Protein AF-A0A3B0UCN6-F1 (afdb_monomer)

Solvent-accessible surface area (backbone atoms only — not comparable to full-atom values): 12156 Å² total; per-residue (Å²): 134,87,82,80,81,77,49,72,68,54,55,54,50,53,50,52,50,52,53,52,50,52,50,51,51,52,51,51,53,53,49,53,48,52,69,54,53,81,68,20,80,46,79,78,54,38,63,55,63,42,51,49,61,68,80,58,25,67,73,40,49,83,57,80,53,51,41,38,74,59,34,89,78,55,23,46,42,70,28,48,86,86,58,45,49,66,71,48,38,66,29,23,46,56,87,83,35,49,78,79,72,85,53,81,74,52,47,38,28,77,56,34,90,65,49,28,22,41,58,66,73,38,53,57,36,18,54,53,41,48,64,54,47,55,76,79,39,77,93,48,94,85,59,74,61,61,64,53,26,41,55,36,34,63,69,72,39,82,84,74,83,84,88,75,55,66,92,74,35,43,72,75,66,72,42,86,87,88,81,68,100,60,59,95,84,55,74,51,79,56,83,53,96,86,45,94,47,80,52,119

Structure (mmCIF, N/CA/C/O backbone):
data_AF-A0A3B0UCN6-F1
#
_entry.id   AF-A0A3B0UCN6-F1
#
loop_
_atom_site.group_PDB
_atom_site.id
_atom_site.type_symbol
_atom_site.label_atom_id
_atom_site.label_alt_id
_atom_site.label_comp_id
_atom_site.label_asym_id
_atom_site.label_entity_id
_atom_site.label_seq_id
_atom_site.pdbx_PDB_ins_code
_atom_site.Cartn_x
_atom_site.Cartn_y
_atom_site.Cartn_z
_atom_site.occupancy
_atom_site.B_iso_or_equiv
_atom_site.auth_seq_id
_atom_site.auth_comp_id
_atom_site.auth_asym_id
_atom_site.auth_atom_id
_atom_site.pdbx_PDB_model_num
ATOM 1 N N . MET A 1 1 ? -37.963 17.314 50.726 1.00 41.34 1 MET A N 1
ATOM 2 C CA . MET A 1 1 ? -37.531 16.208 49.844 1.00 41.34 1 MET A CA 1
ATOM 3 C C . MET A 1 1 ? -37.445 14.951 50.696 1.00 41.34 1 MET A C 1
ATOM 5 O O . MET A 1 1 ? -36.677 14.944 51.648 1.00 41.34 1 MET A O 1
ATOM 9 N N . ALA A 1 2 ? -38.307 13.961 50.459 1.00 44.41 2 ALA A N 1
ATOM 10 C CA . ALA A 1 2 ? -38.370 12.757 51.288 1.00 44.41 2 ALA A CA 1
ATOM 11 C C . ALA A 1 2 ? -37.143 11.867 51.033 1.00 44.41 2 ALA A C 1
ATOM 13 O O . ALA A 1 2 ? -36.880 11.478 49.896 1.00 44.41 2 ALA A O 1
ATOM 14 N N . LYS A 1 3 ? -36.386 11.565 52.092 1.00 55.88 3 LYS A N 1
ATOM 15 C CA . LYS A 1 3 ? -35.238 10.656 52.060 1.00 55.88 3 LYS A CA 1
ATOM 16 C C . LYS A 1 3 ? -35.782 9.224 52.025 1.00 55.88 3 LYS A C 1
ATOM 18 O O . LYS A 1 3 ? -36.319 8.749 53.019 1.00 55.88 3 LYS A O 1
ATOM 23 N N . GLN A 1 4 ? -35.732 8.570 50.865 1.00 64.56 4 GLN A N 1
ATOM 24 C CA . GLN A 1 4 ? -36.106 7.159 50.764 1.00 64.56 4 GLN A CA 1
ATOM 25 C C . GLN A 1 4 ? -34.981 6.296 51.349 1.00 64.56 4 GLN A C 1
ATOM 27 O O . GLN A 1 4 ? -33.900 6.198 50.772 1.00 64.56 4 GLN A O 1
ATOM 32 N N . GLU A 1 5 ? -35.238 5.683 52.503 1.00 61.84 5 GLU A N 1
ATOM 33 C CA . GLU A 1 5 ? -34.380 4.664 53.111 1.00 61.84 5 GLU A CA 1
ATOM 34 C C . GLU A 1 5 ? -34.428 3.400 52.234 1.00 61.84 5 GLU A C 1
ATOM 36 O O . GLU A 1 5 ? -35.395 2.635 52.253 1.00 61.84 5 GLU A O 1
ATOM 41 N N . LEU A 1 6 ? -33.410 3.208 51.393 1.00 67.62 6 LEU A N 1
ATOM 42 C CA . LEU A 1 6 ? -33.307 2.038 50.522 1.00 67.62 6 LEU A CA 1
ATOM 43 C C . LEU A 1 6 ? -33.154 0.776 51.373 1.00 67.62 6 LEU A C 1
ATOM 45 O O . LEU A 1 6 ? -32.156 0.578 52.066 1.00 67.62 6 LEU A O 1
ATOM 49 N N . ASN A 1 7 ? -34.142 -0.113 51.287 1.00 80.69 7 ASN A N 1
ATOM 50 C CA . ASN A 1 7 ? -34.131 -1.371 52.013 1.00 80.69 7 ASN A CA 1
ATOM 51 C C . ASN A 1 7 ? -32.927 -2.215 51.552 1.00 80.69 7 ASN A C 1
ATOM 53 O O . ASN A 1 7 ? -32.671 -2.343 50.352 1.00 80.69 7 ASN A O 1
ATOM 57 N N . ARG A 1 8 ? -32.195 -2.843 52.480 1.00 79.38 8 ARG A N 1
ATOM 58 C CA . ARG A 1 8 ? -30.986 -3.646 52.196 1.00 79.38 8 ARG A CA 1
ATOM 59 C C . ARG A 1 8 ? -31.223 -4.690 51.090 1.00 79.38 8 ARG A C 1
ATOM 61 O O . ARG A 1 8 ? -30.349 -4.964 50.274 1.00 79.38 8 ARG A O 1
ATOM 68 N N . ARG A 1 9 ? -32.450 -5.219 51.010 1.00 81.31 9 ARG A N 1
ATOM 69 C CA . ARG A 1 9 ? -32.910 -6.148 49.962 1.00 81.31 9 ARG A CA 1
ATOM 70 C C . ARG A 1 9 ? -33.061 -5.497 48.582 1.00 81.31 9 ARG A C 1
ATOM 72 O O . ARG A 1 9 ? -32.804 -6.155 47.581 1.00 81.31 9 ARG A O 1
ATOM 79 N N . GLN A 1 10 ? -33.491 -4.238 48.519 1.00 78.81 10 GLN A N 1
ATOM 80 C CA . GLN A 1 10 ? -33.572 -3.472 47.274 1.00 78.81 10 GLN A CA 1
ATOM 81 C C . GLN A 1 10 ? -32.176 -3.126 46.756 1.00 78.81 10 GLN A C 1
ATOM 83 O O . GLN A 1 10 ? -31.952 -3.289 45.564 1.00 78.81 10 GLN A O 1
ATOM 88 N N . PHE A 1 11 ? -31.234 -2.771 47.638 1.00 81.56 11 PHE A N 1
ATOM 89 C CA . PHE A 1 11 ? -29.836 -2.509 47.268 1.00 81.56 11 PHE A CA 1
ATOM 90 C C . PHE A 1 11 ? -29.132 -3.747 46.679 1.00 81.56 11 PHE A C 1
ATOM 92 O O . PHE A 1 11 ? -28.461 -3.662 45.654 1.00 81.56 11 PHE A O 1
ATOM 99 N N . LEU A 1 12 ? -29.338 -4.928 47.276 1.00 87.38 12 LEU A N 1
ATOM 100 C CA . LEU A 1 12 ? -28.788 -6.182 46.741 1.00 87.38 12 LEU A CA 1
ATOM 101 C C . LEU A 1 12 ? -29.417 -6.569 45.391 1.00 87.38 12 LEU A C 1
ATOM 103 O O . LEU A 1 12 ? -28.718 -7.045 44.498 1.00 87.38 12 LEU A O 1
ATOM 107 N N . LYS A 1 13 ? -30.725 -6.339 45.215 1.00 86.44 13 LYS A N 1
ATOM 108 C CA . LYS A 1 13 ? -31.423 -6.609 43.948 1.00 86.44 13 LYS A CA 1
ATOM 109 C C . LYS A 1 13 ? -30.966 -5.677 42.827 1.00 86.44 13 LYS A C 1
ATOM 111 O O . LYS A 1 13 ? -30.705 -6.153 41.727 1.00 86.44 13 LYS A O 1
ATOM 116 N N . SER A 1 14 ? -30.847 -4.377 43.089 1.00 83.38 14 SER A N 1
ATOM 117 C CA . SER A 1 14 ? -30.383 -3.413 42.086 1.00 83.38 14 SER A CA 1
ATOM 118 C C . SER A 1 14 ? -28.921 -3.649 41.700 1.00 83.38 14 SER A C 1
ATOM 120 O O . SER A 1 14 ? -28.598 -3.580 40.516 1.00 83.38 14 SER A O 1
ATOM 122 N N . GLY A 1 15 ? -28.064 -4.032 42.654 1.00 87.56 15 GLY A N 1
ATOM 123 C CA . GLY A 1 15 ? -26.690 -4.456 42.373 1.00 87.56 15 GLY A CA 1
ATOM 124 C C . GLY A 1 15 ? -26.614 -5.689 41.464 1.00 87.56 15 GLY A C 1
ATOM 125 O O . GLY A 1 15 ? -25.903 -5.669 40.462 1.00 87.56 15 GLY A O 1
ATOM 126 N N . ALA A 1 16 ? -27.394 -6.737 41.754 1.00 90.50 16 ALA A N 1
ATOM 127 C CA . ALA A 1 16 ? -27.424 -7.952 40.934 1.00 90.50 16 ALA A CA 1
ATOM 128 C C . ALA A 1 16 ? -27.922 -7.690 39.500 1.00 90.50 16 ALA A C 1
ATOM 130 O O . ALA A 1 16 ? -27.354 -8.217 38.543 1.00 90.50 16 ALA A O 1
ATOM 131 N N . ILE A 1 17 ? -28.942 -6.837 39.339 1.00 90.25 17 ILE A N 1
ATOM 132 C CA . ILE A 1 17 ? -29.458 -6.435 38.021 1.00 90.25 17 ILE A CA 1
ATOM 133 C C . ILE A 1 17 ? -28.403 -5.641 37.243 1.00 90.25 17 ILE A C 1
ATOM 135 O O . ILE A 1 17 ? -28.190 -5.913 36.064 1.00 90.25 17 ILE A O 1
ATOM 139 N N . ALA A 1 18 ? -27.714 -4.696 37.889 1.00 89.69 18 ALA A N 1
ATOM 140 C CA . ALA A 1 18 ? -26.677 -3.897 37.240 1.00 89.69 18 ALA A CA 1
ATOM 141 C C . ALA A 1 18 ? -25.502 -4.762 36.753 1.00 89.69 18 ALA A C 1
ATOM 143 O O . ALA A 1 18 ? -25.067 -4.619 35.611 1.00 89.69 18 ALA A O 1
ATOM 144 N N . VAL A 1 19 ? -25.033 -5.704 37.580 1.00 90.94 19 VAL A N 1
ATOM 145 C CA . VAL A 1 19 ? -23.965 -6.646 37.203 1.00 90.94 19 VAL A CA 1
ATOM 146 C C . VAL A 1 19 ? -24.418 -7.564 36.066 1.00 90.94 19 VAL A C 1
ATOM 148 O O . VAL A 1 19 ? -23.682 -7.738 35.096 1.00 90.94 19 VAL A O 1
ATOM 151 N N . GLY A 1 20 ? -25.640 -8.102 36.137 1.00 91.56 20 GLY A N 1
ATOM 152 C CA . GLY A 1 20 ? -26.208 -8.932 35.072 1.00 91.56 20 GLY A CA 1
ATOM 153 C C . GLY A 1 20 ? -26.338 -8.181 33.743 1.00 91.56 20 GLY A C 1
ATOM 154 O O . GLY A 1 20 ? -25.970 -8.711 32.696 1.00 91.56 20 GLY A O 1
ATOM 155 N N . ALA A 1 21 ? -26.783 -6.922 33.783 1.00 90.81 21 ALA A N 1
ATOM 156 C CA . ALA A 1 21 ? -26.884 -6.069 32.603 1.00 90.81 21 ALA A CA 1
ATOM 157 C C . ALA A 1 21 ? -25.505 -5.774 31.989 1.00 90.81 21 ALA A C 1
ATOM 159 O O . ALA A 1 21 ? -25.331 -5.918 30.780 1.00 90.81 21 ALA A O 1
ATOM 160 N N . MET A 1 22 ? -24.503 -5.428 32.805 1.00 89.19 22 MET A N 1
ATOM 161 C CA . MET A 1 22 ? -23.137 -5.203 32.315 1.00 89.19 22 MET A CA 1
ATOM 162 C C . MET A 1 22 ? -22.516 -6.474 31.726 1.00 89.19 22 MET A C 1
ATOM 164 O O . MET A 1 22 ? -21.868 -6.402 30.683 1.00 89.19 22 MET A O 1
ATOM 168 N N . ALA A 1 23 ? -22.741 -7.637 32.344 1.00 91.88 23 ALA A N 1
ATOM 169 C CA . ALA A 1 23 ? -22.256 -8.915 31.831 1.00 91.88 23 ALA A CA 1
ATOM 170 C C . ALA A 1 23 ? -22.895 -9.268 30.478 1.00 91.88 23 ALA A C 1
ATOM 172 O O . ALA A 1 23 ? -22.190 -9.673 29.554 1.00 91.88 23 ALA A O 1
ATOM 173 N N . ALA A 1 24 ? -24.207 -9.056 30.329 1.00 92.38 24 ALA A N 1
ATOM 174 C CA . ALA A 1 24 ? -24.914 -9.290 29.072 1.00 92.38 24 ALA A CA 1
ATOM 175 C C . ALA A 1 24 ? -24.427 -8.356 27.951 1.00 92.38 24 ALA A C 1
ATOM 177 O O . ALA A 1 24 ? -24.172 -8.811 26.835 1.00 92.38 24 ALA A O 1
ATOM 178 N N . VAL A 1 25 ? -24.232 -7.066 28.249 1.00 92.25 25 VAL A N 1
ATOM 179 C CA . VAL A 1 25 ? -23.679 -6.099 27.287 1.00 92.25 25 VAL A CA 1
ATOM 180 C C . VAL A 1 25 ? -22.239 -6.461 26.920 1.00 92.25 25 VAL A C 1
ATOM 182 O O . VAL A 1 25 ? -21.906 -6.500 25.738 1.00 92.25 25 VAL A O 1
ATOM 185 N N . GLY A 1 26 ? -21.396 -6.786 27.903 1.00 90.06 26 GLY A N 1
ATOM 186 C CA . GLY A 1 26 ? -20.009 -7.196 27.674 1.00 90.06 26 GLY A CA 1
ATOM 187 C C . GLY A 1 26 ? -19.902 -8.450 26.802 1.00 90.06 26 GLY A C 1
ATOM 188 O O . GLY A 1 26 ? -19.136 -8.466 25.839 1.00 90.06 26 GLY A O 1
ATOM 189 N N . ALA A 1 27 ? -20.723 -9.469 27.074 1.00 90.31 27 ALA A N 1
ATOM 190 C CA . ALA A 1 27 ? -20.797 -10.679 26.259 1.00 90.31 27 ALA A CA 1
ATOM 191 C C . ALA A 1 27 ? -21.310 -10.390 24.838 1.00 90.31 27 ALA A C 1
ATOM 193 O O . ALA A 1 27 ? -20.747 -10.901 23.870 1.00 90.31 27 ALA A O 1
ATOM 194 N N . GLY A 1 28 ? -22.326 -9.531 24.693 1.00 88.06 28 GLY A N 1
ATOM 195 C CA . GLY A 1 28 ? -22.852 -9.110 23.392 1.00 88.06 28 GLY A CA 1
ATOM 196 C C . GLY A 1 28 ? -21.816 -8.366 22.544 1.00 88.06 28 GLY A C 1
ATOM 197 O O . GLY A 1 28 ? -21.637 -8.682 21.368 1.00 88.06 28 GLY A O 1
ATOM 198 N N . VAL A 1 29 ? -21.072 -7.431 23.145 1.00 88.56 29 VAL A N 1
ATOM 199 C CA . VAL A 1 29 ? -19.980 -6.706 22.474 1.00 88.56 29 VAL A CA 1
ATOM 200 C C . VAL A 1 29 ? -18.842 -7.656 22.100 1.00 88.56 29 VAL A C 1
ATOM 202 O O . VAL A 1 29 ? -18.384 -7.625 20.958 1.00 88.56 29 VAL A O 1
ATOM 205 N N . GLY A 1 30 ? -18.423 -8.540 23.010 1.00 84.38 30 GLY A N 1
ATOM 206 C CA . GLY A 1 30 ? -17.374 -9.527 22.738 1.00 84.38 30 GLY A CA 1
ATOM 207 C C . GLY A 1 30 ? -17.750 -10.498 21.613 1.00 84.38 30 GLY A C 1
ATOM 208 O O . GLY A 1 30 ? -16.932 -10.787 20.737 1.00 84.38 30 GLY A O 1
ATOM 209 N N . TYR A 1 31 ? -19.008 -10.942 21.572 1.00 85.38 31 TYR A N 1
ATOM 210 C CA . TYR A 1 31 ? -19.531 -11.790 20.501 1.00 85.38 31 TYR A CA 1
ATOM 211 C C . TYR A 1 31 ? -19.551 -11.060 19.150 1.00 85.38 31 TYR A C 1
ATOM 213 O O . TYR A 1 31 ? -19.038 -11.582 18.159 1.00 85.38 31 TYR A O 1
ATOM 221 N N . LEU A 1 32 ? -20.056 -9.822 19.111 1.00 79.38 32 LEU A N 1
ATOM 222 C CA . LEU A 1 32 ? -20.043 -8.990 17.903 1.00 79.38 32 LEU A CA 1
ATOM 223 C C . LEU A 1 32 ? -18.619 -8.725 17.404 1.00 79.38 32 LEU A C 1
ATOM 225 O O . LEU A 1 32 ? -18.363 -8.787 16.200 1.00 79.38 32 LEU A O 1
ATOM 229 N N . GLN A 1 33 ? -17.669 -8.465 18.303 1.00 75.06 33 GLN A N 1
ATOM 230 C CA . GLN A 1 33 ? -16.265 -8.304 17.934 1.00 75.06 33 GLN A CA 1
ATOM 231 C C . GLN A 1 33 ? -15.697 -9.578 17.312 1.00 75.06 33 GLN A C 1
ATOM 233 O O . GLN A 1 33 ? -15.042 -9.480 16.281 1.00 75.06 33 GLN A O 1
ATOM 238 N N . LYS A 1 34 ? -15.990 -10.760 17.866 1.00 73.31 34 LYS A N 1
ATOM 239 C CA . LYS A 1 34 ? -15.510 -12.039 17.324 1.00 73.31 34 LYS A CA 1
ATOM 240 C C . LYS A 1 34 ? -16.057 -12.317 15.919 1.00 73.31 34 LYS A C 1
ATOM 242 O O . LYS A 1 34 ? -15.279 -12.520 14.992 1.00 73.31 34 LYS A O 1
ATOM 247 N N . VAL A 1 35 ? -17.377 -12.231 15.740 1.00 69.25 35 VAL A N 1
ATOM 248 C CA . VAL A 1 35 ? -18.043 -12.501 14.448 1.00 69.25 35 VAL A CA 1
ATOM 249 C C . VAL A 1 35 ? -17.626 -11.491 13.375 1.00 69.25 35 VAL A C 1
ATOM 251 O O . VAL A 1 35 ? -17.470 -11.829 12.200 1.00 69.25 35 VAL A O 1
ATOM 254 N N . THR A 1 36 ? -17.407 -10.233 13.765 1.00 63.09 36 THR A N 1
ATOM 255 C CA . THR A 1 36 ? -16.945 -9.217 12.817 1.00 63.09 36 THR A CA 1
ATOM 256 C C . THR A 1 36 ? -15.446 -9.272 12.562 1.00 63.09 36 THR A C 1
ATOM 258 O O . THR A 1 36 ? -15.063 -8.817 11.494 1.00 63.09 36 THR A O 1
ATOM 261 N N . ALA A 1 37 ? -14.611 -9.776 13.482 1.00 57.94 37 ALA A N 1
ATOM 262 C CA . ALA A 1 37 ? -13.150 -9.847 13.350 1.00 57.94 37 ALA A CA 1
ATOM 263 C C . ALA A 1 37 ? -12.687 -10.923 12.358 1.00 57.94 37 ALA A C 1
ATOM 265 O O . ALA A 1 37 ? -11.778 -10.665 11.570 1.00 57.94 37 ALA A O 1
ATOM 266 N N . GLU A 1 38 ? -13.337 -12.088 12.346 1.00 51.25 38 GLU A N 1
ATOM 267 C CA . GLU A 1 38 ? -12.991 -13.203 11.447 1.00 51.25 38 GLU A CA 1
ATOM 268 C C . GLU A 1 38 ? -13.214 -12.852 9.958 1.00 51.25 38 GLU A C 1
ATOM 270 O O . GLU A 1 38 ? -12.560 -13.407 9.081 1.00 51.25 38 GLU A O 1
ATOM 275 N N . ASN A 1 39 ? -14.039 -11.840 9.668 1.00 50.72 39 ASN A N 1
ATOM 276 C CA . ASN A 1 39 ? -14.319 -11.346 8.314 1.00 50.72 39 ASN A CA 1
ATOM 277 C C . ASN A 1 39 ? -13.438 -10.153 7.864 1.00 50.72 39 ASN A C 1
ATOM 279 O O . ASN A 1 39 ? -13.704 -9.568 6.812 1.00 50.72 39 ASN A O 1
ATOM 283 N N . ARG A 1 40 ? -12.425 -9.724 8.642 1.00 51.53 40 ARG A N 1
ATOM 284 C CA . ARG A 1 40 ? -11.765 -8.410 8.426 1.00 51.53 40 ARG A CA 1
ATOM 285 C C . ARG A 1 40 ? -10.574 -8.381 7.493 1.00 51.53 40 ARG A C 1
ATOM 287 O O . ARG A 1 40 ? -10.245 -7.297 7.020 1.00 51.53 40 ARG A O 1
ATOM 294 N N . ILE A 1 41 ? -9.937 -9.504 7.171 1.00 52.38 41 ILE A N 1
ATOM 295 C CA . ILE A 1 41 ? -8.886 -9.457 6.150 1.00 52.38 41 ILE A CA 1
ATOM 296 C C . ILE A 1 41 ? -9.574 -9.450 4.794 1.00 52.38 41 ILE A C 1
ATOM 298 O O . ILE A 1 41 ? -9.788 -10.480 4.160 1.00 52.38 41 ILE A O 1
ATOM 302 N N . ASN A 1 42 ? -9.966 -8.255 4.362 1.00 61.25 42 ASN A N 1
ATOM 303 C CA . ASN A 1 42 ? -10.474 -8.046 3.026 1.00 61.25 42 ASN A CA 1
ATOM 304 C C . ASN A 1 42 ? -9.307 -8.222 2.052 1.00 61.25 42 ASN A C 1
ATOM 306 O O . ASN A 1 42 ? -8.609 -7.270 1.705 1.00 61.25 42 ASN A O 1
ATOM 310 N N . GLU A 1 43 ? -9.091 -9.466 1.619 1.00 64.00 43 GLU A N 1
ATOM 311 C CA . GLU A 1 43 ? -8.005 -9.860 0.718 1.00 64.00 43 GLU A CA 1
ATOM 312 C C . GLU A 1 43 ? -8.009 -9.115 -0.624 1.00 64.00 43 GLU A C 1
ATOM 314 O O . GLU A 1 43 ? -7.056 -9.220 -1.396 1.00 64.00 43 GLU A O 1
ATOM 319 N N . LYS A 1 44 ? -9.082 -8.370 -0.912 1.00 75.50 44 LYS A N 1
ATOM 320 C CA . LYS A 1 44 ? -9.209 -7.515 -2.092 1.00 75.50 44 LYS A CA 1
ATOM 321 C C . LYS A 1 44 ? -8.269 -6.311 -2.041 1.00 75.50 44 LYS A C 1
ATOM 323 O O . LYS A 1 44 ? -7.911 -5.796 -3.099 1.00 75.50 44 LYS A O 1
ATOM 328 N N . PHE A 1 45 ? -7.885 -5.857 -0.848 1.00 86.25 45 PHE A N 1
ATOM 329 C CA . PHE A 1 45 ? -7.013 -4.701 -0.685 1.00 86.25 45 PHE A CA 1
ATOM 330 C C . PHE A 1 45 ? -5.558 -5.118 -0.513 1.00 86.25 45 PHE A C 1
ATOM 332 O O . PHE A 1 45 ? -5.228 -6.059 0.206 1.00 86.25 45 PHE A O 1
ATOM 339 N N . LEU A 1 46 ? -4.682 -4.386 -1.190 1.00 89.44 46 LEU A N 1
ATOM 340 C CA . LEU A 1 46 ? -3.248 -4.632 -1.196 1.00 89.44 46 LEU A CA 1
ATOM 341 C C . LEU A 1 46 ? -2.549 -3.571 -0.355 1.00 89.44 46 LEU A C 1
ATOM 343 O O . LEU A 1 46 ? -2.974 -2.416 -0.318 1.00 89.44 46 LEU A O 1
ATOM 347 N N . ARG A 1 47 ? -1.453 -3.937 0.307 1.00 91.19 47 ARG A N 1
ATOM 348 C CA . ARG A 1 47 ? -0.563 -2.943 0.912 1.00 91.19 47 ARG A CA 1
ATOM 349 C C . ARG A 1 47 ? 0.295 -2.272 -0.165 1.00 91.19 47 ARG A C 1
ATOM 351 O O . ARG A 1 47 ? 0.502 -2.866 -1.226 1.00 91.19 47 ARG A O 1
ATOM 358 N N . PRO A 1 48 ? 0.783 -1.040 0.076 1.00 92.06 48 PRO A N 1
ATOM 359 C CA . PRO A 1 48 ? 1.730 -0.405 -0.828 1.00 92.06 48 PRO A CA 1
ATOM 360 C C . PRO A 1 48 ? 2.979 -1.267 -1.063 1.00 92.06 48 PRO A C 1
ATOM 362 O O . PRO A 1 48 ? 3.316 -2.106 -0.219 1.00 92.06 48 PRO A O 1
ATOM 365 N N . PRO A 1 49 ? 3.692 -1.048 -2.180 1.00 89.56 49 PRO A N 1
ATOM 366 C CA . PRO A 1 49 ? 4.957 -1.716 -2.447 1.00 89.56 49 PRO A CA 1
ATOM 367 C C . PRO A 1 49 ? 5.920 -1.641 -1.260 1.00 89.56 49 PRO A C 1
ATOM 369 O O . PRO A 1 49 ? 6.034 -0.601 -0.617 1.00 89.56 49 PRO A O 1
ATOM 372 N N . GLY A 1 50 ? 6.612 -2.745 -0.976 1.00 87.00 50 GLY A N 1
ATOM 373 C CA . GLY A 1 50 ? 7.600 -2.809 0.104 1.00 87.00 50 GLY A CA 1
ATOM 374 C C . GLY A 1 50 ? 7.030 -2.989 1.505 1.00 87.00 50 GLY A C 1
ATOM 375 O O . GLY A 1 50 ? 7.806 -3.018 2.455 1.00 87.00 50 GLY A O 1
ATOM 376 N N . ALA A 1 51 ? 5.712 -3.116 1.662 1.00 90.56 51 ALA A N 1
ATOM 377 C CA . ALA A 1 51 ? 5.123 -3.365 2.968 1.00 90.56 51 ALA A CA 1
ATOM 378 C C . ALA A 1 51 ? 5.685 -4.634 3.617 1.00 90.56 51 ALA A C 1
ATOM 380 O O . ALA A 1 51 ? 5.722 -5.710 3.014 1.00 90.56 51 ALA A O 1
ATOM 381 N N . ILE A 1 52 ? 6.101 -4.490 4.874 1.00 89.00 52 ILE A N 1
ATOM 382 C CA . ILE A 1 52 ? 6.453 -5.618 5.735 1.00 89.00 52 ILE A CA 1
ATOM 383 C C . ILE A 1 52 ? 5.207 -6.457 6.061 1.00 89.00 52 ILE A C 1
ATOM 385 O O . ILE A 1 52 ? 4.086 -6.136 5.661 1.00 89.00 52 ILE A O 1
ATOM 389 N N . ARG A 1 53 ? 5.387 -7.559 6.797 1.00 86.38 53 ARG A N 1
ATOM 390 C CA . ARG A 1 53 ? 4.271 -8.439 7.180 1.00 86.38 53 ARG A CA 1
ATOM 391 C C . ARG A 1 53 ? 3.177 -7.646 7.888 1.00 86.38 53 ARG A C 1
ATOM 393 O O . ARG A 1 53 ? 3.480 -6.838 8.757 1.00 86.38 53 ARG A O 1
ATOM 400 N N . GLU A 1 54 ? 1.921 -7.960 7.581 1.00 86.88 54 GLU A N 1
ATOM 401 C CA . GLU A 1 54 ? 0.742 -7.208 8.038 1.00 86.88 54 GLU A CA 1
ATOM 402 C C . GLU A 1 54 ? 0.755 -6.894 9.541 1.00 86.88 54 GLU A C 1
ATOM 404 O O . GLU A 1 54 ? 0.548 -5.750 9.936 1.00 86.88 54 GLU A O 1
ATOM 409 N N . LYS A 1 55 ? 1.072 -7.885 10.385 1.00 87.00 55 LYS A N 1
ATOM 410 C CA . LYS A 1 55 ? 1.161 -7.686 11.837 1.00 87.00 55 LYS A CA 1
ATOM 411 C C . LYS A 1 55 ? 2.166 -6.596 12.220 1.00 87.00 55 LYS A C 1
ATOM 413 O O . LYS A 1 55 ? 1.842 -5.737 13.022 1.00 87.00 55 LYS A O 1
ATOM 418 N N . ASP A 1 56 ? 3.347 -6.607 11.611 1.00 89.12 56 ASP A N 1
ATOM 419 C CA . ASP A 1 56 ? 4.443 -5.689 11.914 1.00 89.12 56 ASP A CA 1
ATOM 420 C C . ASP A 1 56 ? 4.140 -4.314 11.286 1.00 89.12 56 ASP A C 1
ATOM 422 O O . ASP A 1 56 ? 4.406 -3.268 11.873 1.00 89.12 56 ASP A O 1
ATOM 426 N N . PHE A 1 57 ? 3.495 -4.320 10.115 1.00 91.69 57 PHE A N 1
ATOM 427 C CA . PHE A 1 57 ? 3.091 -3.135 9.370 1.00 91.69 57 PHE A CA 1
ATOM 428 C C . PHE A 1 57 ? 2.120 -2.246 10.155 1.00 91.69 57 PHE A C 1
ATOM 430 O O . PHE A 1 57 ? 2.289 -1.027 10.180 1.00 91.69 57 PHE A O 1
ATOM 437 N N . ILE A 1 58 ? 1.120 -2.840 10.817 1.00 91.81 58 ILE A N 1
ATOM 438 C CA . ILE A 1 58 ? 0.119 -2.099 11.602 1.00 91.81 58 ILE A CA 1
ATOM 439 C C . ILE A 1 58 ? 0.775 -1.313 12.749 1.00 91.81 58 ILE A C 1
ATOM 441 O O . ILE A 1 58 ? 0.329 -0.207 13.047 1.00 91.81 58 ILE A O 1
ATOM 445 N N . TYR A 1 59 ? 1.842 -1.850 13.352 1.00 91.50 59 TYR A N 1
ATOM 446 C CA . TYR A 1 59 ? 2.585 -1.178 14.423 1.00 91.50 59 TYR A CA 1
ATOM 447 C C . TYR A 1 59 ? 3.622 -0.180 13.898 1.00 91.50 59 TYR A C 1
ATOM 449 O O . TYR A 1 59 ? 3.803 0.879 14.491 1.00 91.50 59 TYR A O 1
ATOM 457 N N . ALA A 1 60 ? 4.292 -0.489 12.785 1.00 93.38 60 ALA A N 1
ATOM 458 C CA . ALA A 1 60 ? 5.320 0.379 12.211 1.00 93.38 60 ALA A CA 1
ATOM 459 C C . ALA A 1 60 ? 4.740 1.604 11.480 1.00 93.38 60 ALA A C 1
ATOM 461 O O . ALA A 1 60 ? 5.402 2.638 11.346 1.00 93.38 60 ALA A O 1
ATOM 462 N N . CYS A 1 61 ? 3.515 1.507 10.956 1.00 96.12 61 CYS A N 1
ATOM 463 C CA . CYS A 1 61 ? 2.890 2.590 10.209 1.00 96.12 61 CYS A CA 1
ATOM 464 C C . CYS A 1 61 ? 2.390 3.704 11.143 1.00 96.12 61 CYS A C 1
ATOM 466 O O . CYS A 1 61 ? 1.328 3.598 11.753 1.00 96.12 61 CYS A O 1
ATOM 468 N N . ILE A 1 62 ? 3.098 4.836 11.153 1.00 96.75 62 ILE A N 1
ATOM 469 C CA . ILE A 1 62 ? 2.701 6.048 11.897 1.00 96.75 62 ILE A CA 1
ATOM 470 C C . ILE A 1 62 ? 1.633 6.894 11.186 1.00 96.75 62 ILE A C 1
ATOM 472 O O . ILE A 1 62 ? 1.298 7.979 11.648 1.00 96.75 62 ILE A O 1
ATOM 476 N N . LYS A 1 63 ? 1.098 6.418 10.053 1.00 96.25 63 LYS A N 1
ATOM 477 C CA . LYS A 1 63 ? -0.023 7.047 9.325 1.00 96.25 63 LYS A CA 1
ATOM 478 C C . LYS A 1 63 ? 0.262 8.481 8.848 1.00 96.25 63 LYS A C 1
ATOM 480 O O . LYS A 1 63 ? -0.656 9.277 8.693 1.00 96.25 63 LYS A O 1
ATOM 485 N N . CYS A 1 64 ? 1.526 8.796 8.556 1.00 96.88 64 CYS A N 1
ATOM 486 C CA . CYS A 1 64 ? 1.951 10.132 8.122 1.00 96.88 64 CYS A CA 1
ATOM 487 C C . CYS A 1 64 ? 1.428 10.549 6.735 1.00 96.88 64 CYS A C 1
ATOM 489 O O . CYS A 1 64 ? 1.416 11.730 6.418 1.00 96.88 64 CYS A O 1
ATOM 491 N N . GLY A 1 65 ? 1.028 9.598 5.884 1.00 96.38 65 GLY A N 1
ATOM 492 C CA . GLY A 1 65 ? 0.463 9.891 4.563 1.00 96.38 65 GLY A CA 1
ATOM 493 C C . GLY A 1 65 ? 1.465 10.238 3.456 1.00 96.38 65 GLY A C 1
ATOM 494 O O . GLY A 1 65 ? 1.040 10.396 2.315 1.00 96.38 65 GLY A O 1
ATOM 495 N N . LEU A 1 66 ? 2.774 10.270 3.729 1.00 96.88 66 LEU A N 1
ATOM 496 C CA . LEU A 1 66 ? 3.795 10.590 2.717 1.00 96.88 66 LEU A CA 1
ATOM 497 C C . LEU A 1 66 ? 3.725 9.665 1.489 1.00 96.88 66 LEU A C 1
ATOM 499 O O . LEU A 1 66 ? 3.742 10.124 0.350 1.00 96.88 66 LEU A O 1
ATOM 503 N N . CYS A 1 67 ? 3.531 8.361 1.713 1.00 95.62 67 CYS A N 1
ATOM 504 C CA . CYS A 1 67 ? 3.358 7.383 0.635 1.00 95.62 67 CYS A CA 1
ATOM 505 C C . CYS A 1 67 ? 2.140 7.660 -0.270 1.00 95.62 67 CYS A C 1
ATOM 507 O O . CYS A 1 67 ? 2.163 7.295 -1.442 1.00 95.62 67 CYS A O 1
ATOM 509 N N . ILE A 1 68 ? 1.090 8.302 0.253 1.00 95.69 68 ILE A N 1
ATOM 510 C CA . ILE A 1 68 ? -0.108 8.676 -0.512 1.00 95.69 68 ILE A CA 1
ATOM 511 C C . ILE A 1 68 ? 0.179 9.920 -1.349 1.00 95.69 68 ILE A C 1
ATOM 513 O O . ILE A 1 68 ? -0.146 9.943 -2.533 1.00 95.69 68 ILE A O 1
ATOM 517 N N . GLN A 1 69 ? 0.810 10.929 -0.745 1.00 95.44 69 GLN A N 1
ATOM 518 C CA . GLN A 1 69 ? 1.118 12.199 -1.404 1.00 95.44 69 GLN A CA 1
ATOM 519 C C . GLN A 1 69 ? 2.108 12.029 -2.558 1.00 95.44 69 GLN A C 1
ATOM 521 O O . GLN A 1 69 ? 1.931 12.641 -3.605 1.00 95.44 69 GLN A O 1
ATOM 526 N N . ILE A 1 70 ? 3.115 11.169 -2.388 1.00 94.56 70 ILE A N 1
ATOM 527 C CA . ILE A 1 70 ? 4.155 10.966 -3.401 1.00 94.56 70 ILE A CA 1
ATOM 528 C C . ILE A 1 70 ? 3.696 10.081 -4.570 1.00 94.56 70 ILE A C 1
ATOM 530 O O . ILE A 1 70 ? 4.389 9.979 -5.572 1.00 94.56 70 ILE A O 1
ATOM 534 N N . CYS A 1 71 ? 2.554 9.392 -4.467 1.00 93.00 71 CYS A N 1
ATOM 535 C CA . CYS A 1 71 ? 2.124 8.437 -5.487 1.00 93.00 71 CYS A CA 1
ATOM 536 C C . CYS A 1 71 ? 1.562 9.159 -6.732 1.00 93.00 71 CYS A C 1
ATOM 538 O O . CYS A 1 71 ? 0.426 9.640 -6.676 1.00 93.00 71 CYS A O 1
ATOM 540 N N . PRO A 1 72 ? 2.258 9.160 -7.892 1.00 90.62 72 PRO A N 1
ATOM 541 C CA . PRO A 1 72 ? 1.841 9.955 -9.054 1.00 90.62 72 PRO A CA 1
ATOM 542 C C . PRO A 1 72 ? 0.517 9.473 -9.658 1.00 90.62 72 PRO A C 1
ATOM 544 O O . PRO A 1 72 ? -0.306 10.265 -10.108 1.00 90.62 72 PRO A O 1
ATOM 547 N N . VAL A 1 73 ? 0.266 8.162 -9.607 1.00 90.31 73 VAL A N 1
ATOM 548 C CA . VAL A 1 73 ? -0.971 7.548 -10.114 1.00 90.31 73 VAL A CA 1
ATOM 549 C C . VAL A 1 73 ? -2.093 7.502 -9.079 1.00 90.31 73 VAL A C 1
ATOM 551 O O . VAL A 1 73 ? -3.171 6.989 -9.375 1.00 90.31 73 VAL A O 1
ATOM 554 N N . ARG A 1 74 ? -1.868 8.026 -7.864 1.00 91.94 74 ARG A N 1
ATOM 555 C CA . ARG A 1 74 ? -2.852 8.064 -6.766 1.00 91.94 74 ARG A CA 1
ATOM 556 C C . ARG A 1 74 ? -3.487 6.696 -6.469 1.00 91.94 74 ARG A C 1
ATOM 558 O O . ARG A 1 74 ? -4.687 6.586 -6.218 1.00 91.94 74 ARG A O 1
ATOM 565 N N . ALA A 1 75 ? -2.672 5.640 -6.508 1.00 92.19 75 ALA A N 1
ATOM 566 C CA . ALA A 1 75 ? -3.112 4.272 -6.225 1.00 92.19 75 ALA A CA 1
ATOM 567 C C . ALA A 1 75 ? -3.306 4.002 -4.724 1.00 92.19 75 ALA A C 1
ATOM 569 O O . ALA A 1 75 ? -4.098 3.137 -4.353 1.00 92.19 75 ALA A O 1
ATOM 570 N N . ILE A 1 76 ? -2.589 4.729 -3.861 1.00 94.75 76 ILE A N 1
ATOM 571 C CA . ILE A 1 76 ? -2.580 4.505 -2.412 1.00 94.75 76 ILE A CA 1
ATOM 572 C C . ILE A 1 76 ? -3.612 5.419 -1.738 1.00 94.75 76 ILE A C 1
ATOM 574 O O . ILE A 1 76 ? -3.658 6.616 -2.011 1.00 94.75 76 ILE A O 1
ATOM 578 N N . LYS A 1 77 ? -4.431 4.859 -0.843 1.00 94.81 77 LYS A N 1
ATOM 579 C CA . LYS A 1 77 ? -5.493 5.548 -0.091 1.00 94.81 77 LYS A CA 1
ATOM 580 C C . LYS A 1 77 ? -5.402 5.227 1.400 1.00 94.81 77 LYS A C 1
ATOM 582 O O . LYS A 1 77 ? -4.839 4.203 1.780 1.00 94.81 77 LYS A O 1
ATOM 587 N N . PHE A 1 78 ? -5.986 6.075 2.245 1.00 95.56 78 PHE A N 1
ATOM 588 C CA . PHE A 1 78 ? -6.149 5.785 3.672 1.00 95.56 78 PHE A CA 1
ATOM 589 C C . PHE A 1 78 ? -7.320 4.840 3.913 1.00 95.56 78 PHE A C 1
ATOM 591 O O . PHE A 1 78 ? -8.431 5.114 3.463 1.00 95.56 78 PHE A O 1
ATOM 598 N N . ALA A 1 79 ? -7.083 3.763 4.660 1.00 93.25 79 ALA A N 1
ATOM 599 C CA . ALA A 1 79 ? -8.149 2.889 5.126 1.00 93.25 79 ALA A CA 1
ATOM 600 C C . ALA A 1 79 ? -9.034 3.629 6.134 1.00 93.25 79 ALA A C 1
ATOM 602 O O . ALA A 1 79 ? -8.539 4.188 7.115 1.00 93.25 79 ALA A O 1
ATOM 603 N N . GLY A 1 80 ? -10.340 3.617 5.898 1.00 89.19 80 GLY A N 1
ATOM 604 C CA . GLY A 1 80 ? -11.341 4.031 6.863 1.00 89.19 80 GLY A CA 1
ATOM 605 C C . GLY A 1 80 ? -11.829 2.840 7.684 1.00 89.19 80 GLY A C 1
ATOM 606 O O . GLY A 1 80 ? -11.122 1.859 7.908 1.00 89.19 80 GLY A O 1
ATOM 607 N N . ILE A 1 81 ? -13.066 2.942 8.163 1.00 86.56 81 ILE A N 1
ATOM 608 C CA . ILE A 1 81 ? -13.705 1.908 8.990 1.00 86.56 81 ILE A CA 1
ATOM 609 C C . ILE A 1 81 ? -14.273 0.772 8.115 1.00 86.56 81 ILE A C 1
ATOM 611 O O . ILE A 1 81 ? -14.443 -0.352 8.581 1.00 86.56 81 ILE A O 1
ATOM 615 N N . LYS A 1 82 ? -14.567 1.048 6.838 1.00 84.00 82 LYS A N 1
ATOM 616 C CA . LYS A 1 82 ? -15.307 0.140 5.945 1.00 84.00 82 LYS A CA 1
ATOM 617 C C . LYS A 1 82 ? -14.415 -0.907 5.283 1.00 84.00 82 LYS A C 1
ATOM 619 O O . LYS A 1 82 ? -14.902 -1.945 4.849 1.00 84.00 82 LYS A O 1
ATOM 624 N N . GLU A 1 83 ? -13.120 -0.640 5.195 1.00 84.75 83 GLU A N 1
ATOM 625 C CA . GLU A 1 83 ? -12.181 -1.446 4.423 1.00 84.75 83 GLU A CA 1
ATOM 626 C C . GLU A 1 83 ? -11.758 -2.735 5.146 1.00 84.75 83 GLU A C 1
ATOM 628 O O . GLU A 1 83 ? -11.186 -3.623 4.518 1.00 84.75 83 GLU A O 1
ATOM 633 N N . GLY A 1 84 ? -12.035 -2.854 6.451 1.00 82.50 84 GLY A N 1
ATOM 634 C CA . GLY A 1 84 ? -11.605 -3.990 7.278 1.00 82.50 84 GLY A CA 1
ATOM 635 C C . GLY A 1 84 ? -10.114 -3.968 7.642 1.00 82.50 84 GLY A C 1
ATOM 636 O O . GLY A 1 84 ? -9.639 -4.834 8.368 1.00 82.50 84 GLY A O 1
ATOM 637 N N . LEU A 1 85 ? -9.374 -2.957 7.190 1.00 87.75 85 LEU A N 1
ATOM 638 C CA . LEU A 1 85 ? -7.965 -2.752 7.509 1.00 87.75 85 LEU A CA 1
ATOM 639 C C . LEU A 1 85 ? -7.801 -1.889 8.765 1.00 87.75 85 LEU A C 1
ATOM 641 O O . LEU A 1 85 ? -8.727 -1.209 9.207 1.00 87.75 85 LEU A O 1
ATOM 645 N N . ALA A 1 86 ? -6.592 -1.875 9.327 1.00 89.38 86 ALA A N 1
ATOM 646 C CA . ALA A 1 86 ? -6.274 -0.973 10.428 1.00 89.38 86 ALA A CA 1
ATOM 647 C C . ALA A 1 86 ? -6.526 0.494 10.027 1.00 89.38 86 ALA A C 1
ATOM 649 O O . ALA A 1 86 ? -5.996 0.980 9.025 1.00 89.38 86 ALA A O 1
ATOM 650 N N . TYR A 1 87 ? -7.324 1.207 10.821 1.00 91.81 87 TYR A N 1
ATOM 651 C CA . TYR A 1 87 ? -7.759 2.570 10.511 1.00 91.81 87 TYR A CA 1
ATOM 652 C C . TYR A 1 87 ? -6.576 3.513 10.258 1.00 91.81 87 TYR A C 1
ATOM 654 O O . TYR A 1 87 ? -5.625 3.561 11.046 1.00 91.81 87 TYR A O 1
ATOM 662 N N . GLY A 1 88 ? -6.643 4.277 9.169 1.00 93.31 88 GLY A N 1
ATOM 663 C CA . GLY A 1 88 ? -5.626 5.239 8.750 1.00 93.31 88 GLY A CA 1
ATOM 664 C C . GLY A 1 88 ? -4.338 4.608 8.216 1.00 93.31 88 GLY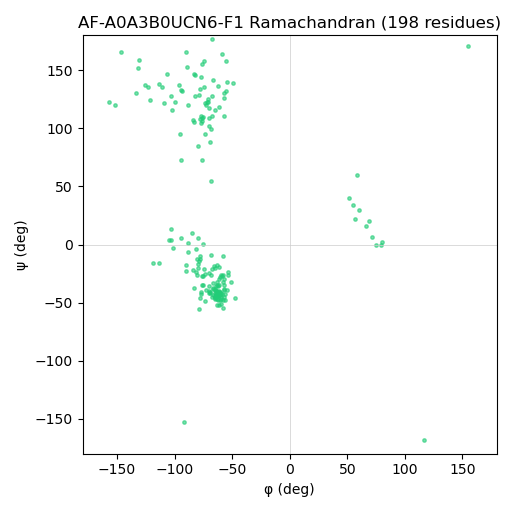 A C 1
ATOM 665 O O . GLY A 1 88 ? -3.376 5.323 7.955 1.00 93.31 88 GLY A O 1
ATOM 666 N N . THR A 1 89 ? -4.284 3.285 8.041 1.00 95.25 89 THR A N 1
ATOM 667 C CA . THR A 1 89 ? -3.156 2.646 7.349 1.00 95.25 89 THR A CA 1
ATOM 668 C C . THR A 1 89 ? -3.351 2.701 5.829 1.00 95.25 89 THR A C 1
ATOM 670 O O . THR A 1 89 ? -4.491 2.657 5.358 1.00 95.25 89 THR A O 1
ATOM 673 N N . PRO A 1 90 ? -2.274 2.818 5.033 1.00 95.56 90 PRO A N 1
ATOM 674 C CA . PRO A 1 90 ? -2.397 2.952 3.589 1.00 95.56 90 PRO A CA 1
ATOM 675 C C . PRO A 1 90 ? -2.718 1.609 2.921 1.00 95.56 90 PRO A C 1
ATOM 677 O O . PRO A 1 90 ? -2.216 0.555 3.327 1.00 95.56 90 PRO A O 1
ATOM 680 N N . TYR A 1 91 ? -3.531 1.653 1.871 1.00 93.81 91 TYR A N 1
ATOM 681 C CA . TYR A 1 91 ? -3.918 0.495 1.069 1.00 93.81 91 TYR A CA 1
ATOM 682 C C . TYR A 1 91 ? -4.110 0.869 -0.403 1.00 93.81 91 TYR A C 1
ATOM 684 O O . TYR A 1 91 ? -4.220 2.043 -0.750 1.00 93.81 91 TYR A O 1
ATOM 692 N N . ILE A 1 92 ? -4.164 -0.142 -1.265 1.00 92.31 92 ILE A N 1
ATOM 693 C CA . ILE A 1 92 ? -4.440 -0.037 -2.694 1.00 92.31 92 ILE A CA 1
ATOM 694 C C . ILE A 1 92 ? -5.672 -0.887 -3.001 1.00 92.31 92 ILE A C 1
ATOM 696 O O . ILE A 1 92 ? -5.697 -2.094 -2.746 1.00 92.31 92 ILE A O 1
ATOM 700 N N . ASP A 1 93 ? -6.680 -0.256 -3.597 1.00 89.31 93 ASP A N 1
ATOM 701 C CA . ASP A 1 93 ? -7.777 -0.950 -4.270 1.00 89.31 93 ASP A CA 1
ATOM 702 C C . ASP A 1 93 ? -7.464 -1.042 -5.761 1.00 89.31 93 ASP A C 1
ATOM 704 O O . ASP A 1 93 ? -7.778 -0.132 -6.537 1.00 89.31 93 ASP A O 1
ATOM 708 N N . SER A 1 94 ? -6.883 -2.179 -6.145 1.00 85.19 94 SER A N 1
ATOM 709 C CA . SER A 1 94 ? -6.464 -2.481 -7.515 1.00 85.19 94 SER A CA 1
ATOM 710 C C . SER A 1 94 ? -7.603 -2.411 -8.537 1.00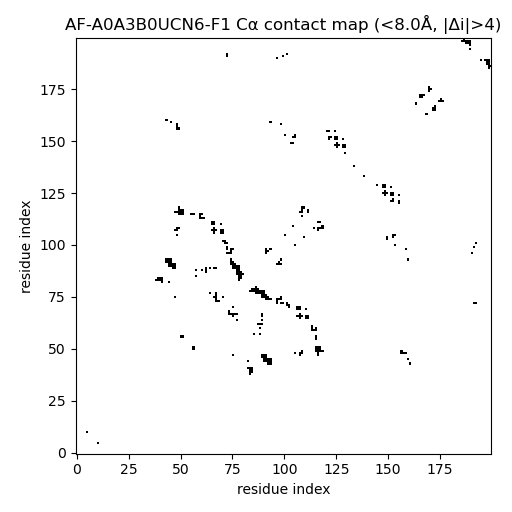 85.19 94 SER A C 1
ATOM 712 O O . SER A 1 94 ? -7.358 -2.121 -9.712 1.00 85.19 94 SER A O 1
ATOM 714 N N . ARG A 1 95 ? -8.863 -2.623 -8.120 1.00 81.25 95 ARG A N 1
ATOM 715 C CA . ARG A 1 95 ? -10.016 -2.525 -9.026 1.00 81.25 95 ARG A CA 1
ATOM 716 C C . ARG A 1 95 ? -10.352 -1.076 -9.338 1.00 81.25 95 ARG A C 1
ATOM 718 O O . ARG A 1 95 ? -10.741 -0.803 -10.474 1.00 81.25 95 ARG A O 1
ATOM 725 N N . SER A 1 96 ? -10.173 -0.166 -8.381 1.00 84.19 96 SER A N 1
ATOM 726 C CA . SER A 1 96 ? -10.366 1.274 -8.593 1.00 84.19 96 SER A CA 1
ATOM 727 C C . SER A 1 96 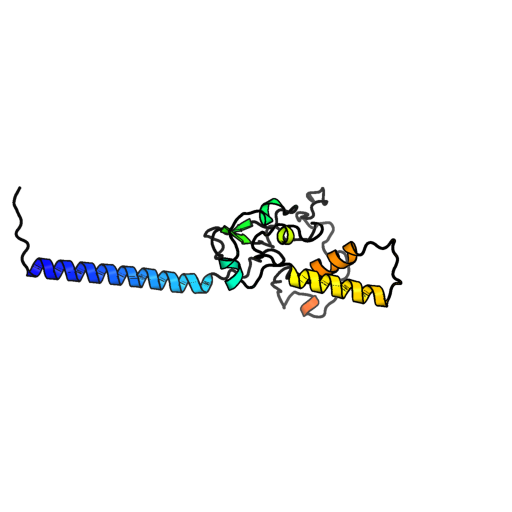? -9.170 1.915 -9.303 1.00 84.19 96 SER A C 1
ATOM 729 O O . SER A 1 96 ? -9.336 2.481 -10.381 1.00 84.19 96 SER A O 1
ATOM 731 N N . GLN A 1 97 ? -7.968 1.764 -8.744 1.00 86.56 97 GLN A N 1
ATOM 732 C CA . GLN A 1 97 ? -6.717 2.262 -9.298 1.00 86.56 97 GLN A CA 1
ATOM 733 C C . GLN A 1 97 ? -5.567 1.369 -8.832 1.00 86.56 97 GLN A C 1
ATOM 735 O O . GLN A 1 97 ? -5.325 1.221 -7.635 1.00 86.56 97 GLN A O 1
ATOM 740 N N . ALA A 1 98 ? -4.862 0.763 -9.783 1.00 87.06 98 ALA A N 1
ATOM 741 C CA . ALA A 1 98 ? -3.750 -0.130 -9.487 1.00 87.06 98 ALA A CA 1
ATOM 742 C C . ALA A 1 98 ? -2.436 0.651 -9.392 1.00 87.06 98 ALA A C 1
ATOM 744 O O . ALA A 1 98 ? -2.266 1.684 -10.037 1.00 87.06 98 ALA A O 1
ATOM 745 N N . CYS A 1 99 ? -1.488 0.131 -8.612 1.00 88.19 99 CYS A N 1
ATOM 746 C CA . CYS A 1 99 ? -0.102 0.560 -8.737 1.00 88.19 99 CYS A CA 1
ATOM 747 C C . CYS A 1 99 ? 0.462 -0.036 -10.030 1.00 88.19 99 CYS A C 1
ATOM 749 O O . CYS A 1 99 ? 0.479 -1.252 -10.197 1.00 88.19 99 CYS A O 1
ATOM 751 N N . ASP A 1 100 ? 0.902 0.820 -10.941 1.00 86.50 100 ASP A N 1
ATOM 752 C CA . ASP A 1 100 ? 1.507 0.454 -12.224 1.00 86.50 100 ASP A CA 1
ATOM 753 C C . ASP A 1 100 ? 3.032 0.654 -12.230 1.00 86.50 100 ASP A C 1
ATOM 755 O O . ASP A 1 100 ? 3.689 0.440 -13.246 1.00 86.50 100 ASP A O 1
ATOM 759 N N . LEU A 1 101 ? 3.600 1.050 -11.084 1.00 84.62 101 LEU A N 1
ATOM 760 C CA . LEU A 1 101 ? 5.010 1.400 -10.922 1.00 84.62 101 LEU A CA 1
ATOM 761 C C . LEU A 1 101 ? 5.463 2.487 -11.913 1.00 84.62 101 LEU A C 1
ATOM 763 O O . LEU A 1 101 ? 6.619 2.479 -12.332 1.00 84.62 101 LEU A O 1
ATOM 767 N N . SER A 1 102 ? 4.583 3.428 -12.268 1.00 83.06 102 SER A N 1
ATOM 768 C CA . SER A 1 102 ? 4.926 4.580 -13.116 1.00 83.06 102 SER A CA 1
ATOM 769 C C . SER A 1 102 ? 5.864 5.588 -12.440 1.00 83.06 102 SER A C 1
ATOM 771 O O . SER A 1 102 ? 6.354 6.491 -13.102 1.00 83.06 102 SER A O 1
ATOM 773 N N . CYS A 1 103 ? 6.142 5.451 -11.139 1.00 82.31 103 CYS A N 1
ATOM 774 C CA . CYS A 1 103 ? 7.163 6.251 -10.463 1.00 82.31 103 CYS A CA 1
ATOM 775 C C . CYS A 1 103 ? 8.572 5.677 -10.666 1.00 82.31 103 CYS A C 1
ATOM 777 O O . CYS A 1 103 ? 8.779 4.456 -10.673 1.00 82.31 103 CYS A O 1
ATOM 779 N N . ASP A 1 104 ? 9.553 6.570 -10.742 1.00 72.38 104 ASP A N 1
ATOM 780 C CA . ASP A 1 104 ? 10.963 6.206 -10.710 1.00 72.38 104 ASP A CA 1
ATOM 781 C C . ASP A 1 104 ? 11.340 5.808 -9.282 1.00 72.38 104 ASP A C 1
ATOM 783 O O . ASP A 1 104 ? 11.148 6.578 -8.344 1.00 72.38 104 ASP A O 1
ATOM 787 N N . SER A 1 105 ? 11.841 4.582 -9.106 1.00 72.25 105 SER A N 1
ATOM 788 C CA . SER A 1 105 ? 12.334 4.007 -7.836 1.00 72.25 105 SER A CA 1
ATOM 789 C C . SER A 1 105 ? 11.326 3.705 -6.711 1.00 72.25 105 SER A C 1
ATOM 791 O O . SER A 1 105 ? 11.738 3.498 -5.580 1.00 72.25 105 SER A O 1
ATOM 793 N N . ILE A 1 106 ? 10.021 3.561 -6.987 1.00 84.88 106 ILE A N 1
ATOM 794 C CA . ILE A 1 106 ? 9.030 3.197 -5.944 1.00 84.88 106 ILE A CA 1
ATOM 795 C C . ILE A 1 106 ? 9.038 4.230 -4.797 1.00 84.88 106 ILE A C 1
ATOM 797 O O . ILE A 1 106 ? 9.258 3.920 -3.627 1.00 84.88 106 ILE A O 1
ATOM 801 N N . GLN A 1 107 ? 8.751 5.483 -5.142 1.00 88.31 107 GLN A N 1
ATOM 802 C CA . GLN A 1 107 ? 8.872 6.646 -4.250 1.00 88.31 107 GLN A CA 1
ATOM 803 C C . GLN A 1 107 ? 8.126 6.508 -2.908 1.00 88.31 107 GLN A C 1
ATOM 805 O O . GLN A 1 107 ? 8.521 7.105 -1.909 1.00 88.31 107 GLN A O 1
ATOM 810 N N . CYS A 1 108 ? 7.059 5.701 -2.849 1.00 92.19 108 CYS A N 1
ATOM 811 C CA . CYS A 1 108 ? 6.349 5.425 -1.601 1.00 92.19 108 CYS A CA 1
ATOM 812 C C . CYS A 1 108 ? 7.209 4.695 -0.556 1.00 92.19 108 CYS A C 1
ATOM 814 O O . CYS A 1 108 ? 7.000 4.913 0.635 1.00 92.19 108 CYS A O 1
ATOM 816 N N . VAL A 1 109 ? 8.147 3.845 -0.987 1.00 90.62 109 VAL A N 1
ATOM 817 C CA . VAL A 1 109 ? 9.100 3.155 -0.105 1.00 90.62 109 VAL A CA 1
ATOM 818 C C . VAL A 1 109 ? 10.156 4.142 0.381 1.00 90.62 109 VAL A C 1
ATOM 820 O O . VAL A 1 109 ? 10.351 4.258 1.586 1.00 90.62 109 VAL A O 1
ATOM 823 N N . GLU A 1 110 ? 10.748 4.911 -0.537 1.00 87.50 110 GLU A N 1
ATOM 824 C CA . GLU A 1 110 ? 11.790 5.907 -0.235 1.00 87.50 110 GLU A CA 1
ATOM 825 C C . GLU A 1 110 ? 11.330 6.959 0.777 1.00 87.50 110 GLU A C 1
ATOM 827 O O . GLU A 1 110 ? 12.078 7.372 1.657 1.00 87.50 110 GLU A O 1
ATOM 832 N N . THR A 1 111 ? 10.070 7.386 0.682 1.00 92.19 111 THR A N 1
ATOM 833 C CA . THR A 1 111 ? 9.526 8.414 1.573 1.00 92.19 111 THR A CA 1
ATOM 834 C C . THR A 1 111 ? 9.072 7.870 2.933 1.00 92.19 111 THR A C 1
ATOM 836 O O . THR A 1 111 ? 8.621 8.642 3.774 1.00 92.19 111 THR A O 1
ATOM 839 N N . CYS A 1 112 ? 9.117 6.552 3.176 1.00 94.00 112 CYS A N 1
ATOM 840 C CA . CYS A 1 112 ? 8.604 5.966 4.414 1.00 94.00 112 CYS A CA 1
ATOM 841 C C . CYS A 1 112 ? 9.587 6.175 5.584 1.00 94.00 112 CYS A C 1
ATOM 843 O O . CYS A 1 112 ? 10.593 5.470 5.664 1.00 94.00 112 CYS A O 1
ATOM 845 N N . PRO A 1 113 ? 9.287 7.055 6.562 1.00 93.88 113 PRO A N 1
ATOM 846 C CA . PRO A 1 113 ? 10.259 7.421 7.595 1.00 93.88 113 PRO A CA 1
ATOM 847 C C . PRO A 1 113 ? 10.463 6.322 8.645 1.00 93.88 113 PRO A C 1
ATOM 849 O O . PRO A 1 113 ? 11.472 6.307 9.339 1.00 93.88 113 PRO A O 1
ATOM 852 N N . THR A 1 114 ? 9.503 5.404 8.785 1.00 93.50 114 THR A N 1
ATOM 853 C CA . THR A 1 114 ? 9.538 4.325 9.785 1.00 93.50 114 THR A CA 1
ATOM 854 C C . THR A 1 114 ? 9.920 2.975 9.207 1.00 93.50 114 THR A C 1
ATOM 856 O O . THR A 1 114 ? 9.874 1.975 9.920 1.00 93.50 114 THR A O 1
ATOM 859 N N . ALA A 1 115 ? 10.253 2.916 7.914 1.00 89.81 115 ALA A N 1
ATOM 860 C CA . ALA A 1 115 ? 10.563 1.662 7.236 1.00 89.81 115 ALA A CA 1
ATOM 861 C C . ALA A 1 115 ? 9.427 0.608 7.311 1.00 89.81 115 ALA A C 1
ATOM 863 O O . ALA A 1 115 ? 9.657 -0.583 7.105 1.00 89.81 115 ALA A O 1
ATOM 864 N N . ALA A 1 116 ? 8.176 1.037 7.548 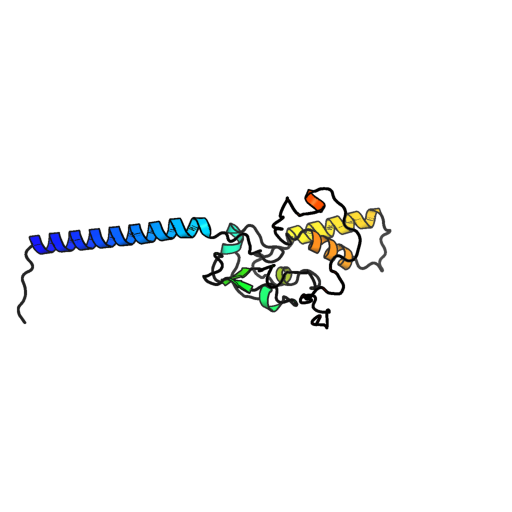1.00 92.75 116 ALA A N 1
ATOM 865 C CA . ALA A 1 116 ? 6.992 0.181 7.397 1.00 92.75 116 ALA A CA 1
ATOM 866 C C . ALA A 1 116 ? 6.843 -0.313 5.946 1.00 92.75 116 ALA A C 1
ATOM 868 O O . ALA A 1 116 ? 6.336 -1.407 5.691 1.00 92.75 116 ALA A O 1
ATOM 869 N N . LEU A 1 117 ? 7.315 0.504 5.003 1.00 91.19 117 LEU A N 1
ATOM 870 C CA . LEU A 1 117 ? 7.655 0.116 3.644 1.00 91.19 117 LEU A CA 1
ATOM 871 C C . LEU A 1 117 ? 9.186 0.006 3.598 1.00 91.19 117 LEU A C 1
ATOM 873 O O . LEU A 1 117 ? 9.868 0.995 3.853 1.00 91.19 117 LEU A O 1
ATOM 877 N N . TYR A 1 118 ? 9.726 -1.192 3.367 1.00 80.38 118 TYR A N 1
ATOM 878 C CA . TYR A 1 118 ? 11.128 -1.500 3.658 1.00 80.38 118 TYR A CA 1
ATOM 879 C C . TYR A 1 118 ? 11.982 -1.783 2.420 1.00 80.38 118 TYR A C 1
ATOM 881 O O . TYR A 1 118 ? 11.579 -2.514 1.516 1.00 80.38 118 TYR A O 1
ATOM 889 N N . PHE A 1 119 ? 13.206 -1.241 2.431 1.00 70.12 119 PHE A N 1
ATOM 890 C CA . PHE A 1 119 ? 14.108 -1.197 1.278 1.00 70.12 119 PHE A CA 1
ATOM 891 C C . PHE A 1 119 ? 15.051 -2.401 1.125 1.00 70.12 119 PHE A C 1
ATOM 893 O O . PHE A 1 119 ? 15.506 -2.675 0.021 1.00 70.12 119 PHE A O 1
ATOM 900 N N . VAL A 1 120 ? 15.367 -3.163 2.180 1.00 65.25 120 VAL A N 1
ATOM 901 C CA . VAL A 1 120 ? 16.424 -4.202 2.090 1.00 65.25 120 VAL A CA 1
ATOM 902 C C . VAL A 1 120 ? 16.160 -5.277 1.028 1.00 65.25 120 VAL A C 1
ATOM 904 O O . VAL A 1 120 ? 17.089 -5.572 0.273 1.00 65.25 120 VAL A O 1
ATOM 907 N N . PRO A 1 121 ? 14.932 -5.814 0.867 1.00 62.75 121 PRO A N 1
ATOM 908 C CA . PRO A 1 121 ? 14.641 -6.717 -0.245 1.00 62.75 121 PRO A CA 1
ATOM 909 C C . PRO A 1 121 ? 14.941 -6.081 -1.611 1.00 62.75 121 PRO A C 1
ATOM 911 O O . PRO A 1 121 ? 15.414 -6.763 -2.518 1.00 62.75 121 PRO A O 1
ATOM 914 N N . PHE A 1 122 ? 14.725 -4.770 -1.746 1.00 64.25 122 PHE A N 1
ATOM 915 C CA . PHE A 1 122 ? 14.956 -4.007 -2.971 1.00 64.25 122 PHE A CA 1
ATOM 916 C C . PHE A 1 122 ? 16.437 -3.713 -3.220 1.00 64.25 122 PHE A C 1
ATOM 918 O O . PHE A 1 122 ? 16.899 -3.924 -4.341 1.00 64.25 122 PHE A O 1
ATOM 925 N N . LYS A 1 123 ? 17.200 -3.336 -2.186 1.00 67.44 123 LYS A N 1
ATOM 926 C CA . LYS A 1 123 ? 18.658 -3.151 -2.269 1.00 67.44 123 LYS A CA 1
ATOM 927 C C . LYS A 1 123 ? 19.348 -4.432 -2.723 1.00 67.44 123 LYS A C 1
ATOM 929 O O . LYS A 1 123 ? 20.039 -4.443 -3.738 1.00 67.44 123 LYS A O 1
ATOM 934 N N . THR A 1 124 ? 19.090 -5.534 -2.019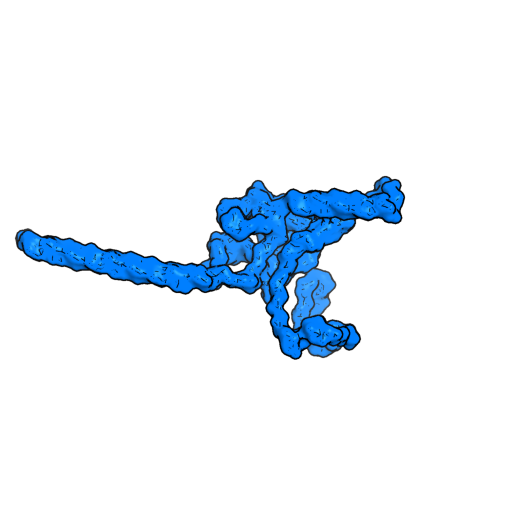 1.00 73.00 124 THR A N 1
ATOM 935 C CA . THR A 1 124 ? 19.697 -6.831 -2.332 1.00 73.00 124 THR A CA 1
ATOM 936 C C . THR A 1 124 ? 19.270 -7.337 -3.711 1.00 73.00 124 THR A C 1
ATOM 938 O O . THR A 1 124 ? 20.061 -7.969 -4.410 1.00 73.00 124 THR A O 1
ATOM 941 N N . ALA A 1 125 ? 18.033 -7.068 -4.139 1.00 69.06 125 ALA A N 1
ATOM 942 C CA . ALA A 1 125 ? 17.583 -7.417 -5.484 1.00 69.06 125 ALA A CA 1
ATOM 943 C C . ALA A 1 125 ? 18.266 -6.583 -6.575 1.00 69.06 125 ALA A C 1
ATOM 945 O O . ALA A 1 125 ? 18.651 -7.147 -7.598 1.00 69.06 125 ALA A O 1
ATOM 946 N N . GLY A 1 126 ? 18.448 -5.278 -6.356 1.00 69.50 126 GLY A N 1
ATOM 947 C CA . GLY A 1 126 ? 19.181 -4.395 -7.262 1.00 69.50 126 GLY A CA 1
ATOM 948 C C . GLY A 1 126 ? 20.647 -4.803 -7.405 1.00 69.50 126 GLY A C 1
ATOM 949 O O . GLY A 1 126 ? 21.126 -4.975 -8.523 1.00 69.50 126 GLY A O 1
ATOM 950 N N . GLU A 1 127 ? 21.330 -5.058 -6.286 1.00 75.75 127 GLU A N 1
ATOM 951 C CA . GLU A 1 127 ? 22.717 -5.550 -6.261 1.00 75.75 127 GLU A CA 1
ATOM 952 C C . GLU A 1 127 ? 22.860 -6.882 -7.013 1.00 75.75 127 GLU A C 1
ATOM 954 O O . GLU A 1 127 ? 23.713 -7.022 -7.888 1.00 75.75 127 GLU A O 1
ATOM 959 N N . LYS A 1 128 ? 21.974 -7.853 -6.744 1.00 79.25 128 LYS A N 1
ATOM 960 C CA . LYS A 1 128 ? 21.960 -9.142 -7.459 1.00 79.25 128 LYS A CA 1
ATOM 961 C C . LYS A 1 128 ? 21.683 -8.982 -8.954 1.00 79.25 128 LYS A C 1
ATOM 963 O O . LYS A 1 128 ? 22.213 -9.753 -9.753 1.00 79.25 128 LYS A O 1
ATOM 968 N N . ALA A 1 129 ? 20.834 -8.031 -9.338 1.00 75.19 129 ALA A N 1
ATOM 969 C CA . ALA A 1 129 ? 20.506 -7.780 -10.735 1.00 75.19 129 ALA A CA 1
ATOM 970 C C . ALA A 1 129 ? 21.685 -7.170 -11.499 1.00 75.19 129 ALA A C 1
ATOM 972 O O . ALA A 1 129 ? 21.971 -7.637 -12.601 1.00 75.19 129 ALA A O 1
ATOM 973 N N . ILE A 1 130 ? 22.404 -6.218 -10.896 1.00 76.75 130 ILE A N 1
ATOM 974 C CA . ILE A 1 130 ? 23.648 -5.667 -11.454 1.00 76.75 130 ILE A CA 1
ATOM 975 C C . ILE A 1 130 ? 24.693 -6.772 -11.597 1.00 76.75 130 ILE A C 1
ATOM 977 O O . ILE A 1 130 ? 25.157 -7.035 -12.700 1.00 76.75 130 ILE A O 1
ATOM 981 N N . ALA A 1 131 ? 24.950 -7.533 -10.529 1.00 82.44 131 ALA A N 1
ATOM 982 C CA . ALA A 1 131 ? 25.914 -8.632 -10.565 1.00 82.44 131 ALA A CA 1
ATOM 983 C C . ALA A 1 131 ? 25.567 -9.712 -11.609 1.00 82.44 131 ALA A C 1
ATOM 985 O O . ALA A 1 131 ? 26.444 -10.428 -12.089 1.00 82.44 131 ALA A O 1
ATOM 986 N N . LYS A 1 132 ? 24.284 -9.880 -11.958 1.00 82.12 132 LYS A N 1
ATOM 987 C CA . LYS A 1 132 ? 23.854 -10.757 -13.056 1.00 82.12 132 LYS A CA 1
ATOM 988 C C . LYS A 1 132 ? 24.087 -10.113 -14.425 1.00 82.12 132 LYS A C 1
ATOM 990 O O . LYS A 1 132 ? 24.489 -10.818 -15.346 1.00 82.12 132 LYS A O 1
ATOM 995 N N . TYR A 1 133 ? 23.811 -8.820 -14.561 1.00 77.00 133 TYR A N 1
ATOM 996 C CA . TYR A 1 133 ? 24.001 -8.069 -15.799 1.00 77.00 133 TYR A CA 1
ATOM 997 C C . TYR A 1 133 ? 25.481 -8.026 -16.206 1.00 77.00 133 TYR A C 1
ATOM 999 O O . TYR A 1 133 ? 25.805 -8.415 -17.331 1.00 77.00 133 TYR A O 1
ATOM 1007 N N . ASP A 1 134 ? 26.366 -7.715 -15.257 1.00 81.56 134 ASP A N 1
ATOM 1008 C CA . ASP A 1 134 ? 27.822 -7.602 -15.445 1.00 81.56 134 ASP A CA 1
ATOM 1009 C C . ASP A 1 134 ? 28.489 -8.913 -15.896 1.00 81.56 134 ASP A C 1
ATOM 1011 O O . ASP A 1 134 ? 29.573 -8.911 -16.468 1.00 81.56 134 ASP A O 1
ATOM 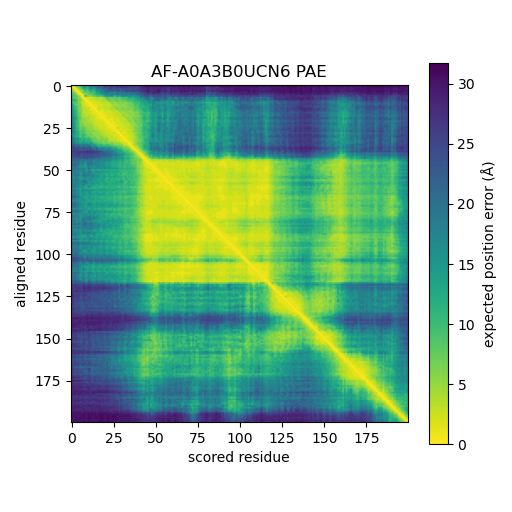1015 N N . LYS A 1 135 ? 27.841 -10.070 -15.694 1.00 84.38 135 LYS A N 1
ATOM 1016 C CA . LYS A 1 135 ? 28.330 -11.356 -16.234 1.00 84.38 135 LYS A CA 1
ATOM 1017 C C . LYS A 1 135 ? 28.207 -11.457 -17.752 1.00 84.38 135 LYS A C 1
ATOM 1019 O O . LYS A 1 135 ? 28.890 -12.266 -18.367 1.00 84.38 135 LYS A O 1
ATOM 1024 N N . THR A 1 136 ? 27.280 -10.704 -18.337 1.00 83.00 136 THR A N 1
ATOM 1025 C CA . THR A 1 136 ? 26.924 -10.771 -19.767 1.00 83.00 136 THR A CA 1
ATOM 1026 C C . THR A 1 136 ? 27.288 -9.500 -20.527 1.00 83.00 136 THR A C 1
ATOM 1028 O O . THR A 1 136 ? 27.360 -9.526 -21.751 1.00 83.00 136 THR A O 1
ATOM 1031 N N . HIS A 1 137 ? 27.559 -8.411 -19.809 1.00 79.75 137 HIS A N 1
ATOM 1032 C CA . HIS A 1 137 ? 27.911 -7.109 -20.359 1.00 79.75 137 HIS A CA 1
ATOM 1033 C C . HIS A 1 137 ? 29.232 -6.663 -19.738 1.00 79.75 137 HIS A C 1
ATOM 1035 O O . HIS A 1 137 ? 29.442 -6.834 -18.541 1.00 79.75 137 HIS A O 1
ATOM 1041 N N . LYS A 1 138 ? 30.140 -6.104 -20.544 1.00 78.00 138 LYS A N 1
ATOM 1042 C CA . LYS A 1 138 ? 31.379 -5.535 -20.003 1.00 78.00 138 LYS A CA 1
ATOM 1043 C C . LYS A 1 138 ? 31.030 -4.313 -19.142 1.00 78.00 138 LYS A C 1
ATOM 1045 O O . LYS A 1 138 ? 30.144 -3.562 -19.551 1.00 78.00 138 LYS A O 1
ATOM 1050 N N . PRO A 1 139 ? 31.714 -4.094 -18.004 1.00 65.69 139 PRO A N 1
ATOM 1051 C CA . PRO A 1 139 ? 31.545 -2.880 -17.218 1.00 65.69 139 PRO A CA 1
ATOM 1052 C C . PRO A 1 139 ? 31.844 -1.669 -18.104 1.00 65.69 139 PRO A C 1
ATOM 1054 O O . PRO A 1 139 ? 32.978 -1.472 -18.538 1.00 65.69 139 PRO A O 1
ATOM 1057 N N . ASP A 1 140 ? 30.810 -0.902 -18.418 1.00 68.00 140 ASP A N 1
ATOM 1058 C CA . ASP A 1 140 ? 30.894 0.332 -19.187 1.00 68.00 140 ASP A CA 1
ATOM 1059 C C . ASP A 1 140 ? 30.618 1.488 -18.224 1.00 68.00 140 ASP A C 1
ATOM 1061 O O . ASP A 1 140 ? 29.568 1.533 -17.588 1.00 68.00 140 ASP A O 1
ATOM 1065 N N . ALA A 1 141 ? 31.562 2.419 -18.093 1.00 67.38 141 ALA A N 1
ATOM 1066 C CA . ALA A 1 141 ? 31.407 3.589 -17.228 1.00 67.38 141 ALA A CA 1
ATOM 1067 C C . ALA A 1 141 ? 30.298 4.546 -17.713 1.00 67.38 141 ALA A C 1
ATOM 1069 O O . ALA A 1 141 ? 29.804 5.356 -16.933 1.00 67.38 141 ALA A O 1
ATOM 1070 N N . SER A 1 142 ? 29.891 4.437 -18.983 1.00 68.12 142 SER A N 1
ATOM 1071 C CA . SER A 1 142 ? 28.738 5.135 -19.563 1.00 68.12 142 SER A CA 1
ATOM 1072 C C . SER A 1 142 ? 27.403 4.463 -19.207 1.00 68.12 142 SER A C 1
ATOM 1074 O O . SER A 1 142 ? 26.332 5.065 -19.325 1.00 68.12 142 SER A O 1
ATOM 1076 N N . TYR A 1 143 ? 27.436 3.206 -18.750 1.00 67.56 143 TYR A N 1
ATOM 1077 C CA . TYR A 1 143 ? 26.235 2.462 -18.414 1.00 67.56 143 TYR A CA 1
ATOM 1078 C C . TYR A 1 143 ? 25.679 2.913 -17.069 1.00 67.56 143 TYR A C 1
ATOM 1080 O O . TYR A 1 143 ? 26.233 2.638 -16.007 1.00 67.56 143 TYR A O 1
ATOM 1088 N N . ASN A 1 144 ? 24.526 3.573 -17.117 1.00 67.81 144 ASN A N 1
ATOM 1089 C CA . ASN A 1 144 ? 23.749 3.856 -15.928 1.00 67.81 144 ASN A CA 1
ATOM 1090 C C . ASN A 1 144 ? 23.150 2.534 -15.391 1.00 67.81 144 ASN A C 1
ATOM 1092 O O . ASN A 1 144 ? 22.337 1.933 -16.094 1.00 67.81 144 ASN A O 1
ATOM 1096 N N . PRO A 1 145 ? 23.487 2.076 -14.169 1.00 67.06 145 PRO A N 1
ATOM 1097 C CA . PRO A 1 145 ? 22.937 0.849 -13.591 1.00 67.06 145 PRO A CA 1
ATOM 1098 C C . PRO A 1 145 ? 21.535 1.037 -12.983 1.00 67.06 145 PRO A C 1
ATOM 1100 O O . PRO A 1 145 ? 20.843 0.051 -12.701 1.00 67.06 145 PRO A O 1
ATOM 1103 N N . PHE A 1 146 ? 21.079 2.284 -12.805 1.00 69.75 146 PHE A N 1
ATOM 1104 C CA . PHE A 1 146 ? 19.775 2.604 -12.222 1.00 69.75 146 PHE A CA 1
ATOM 1105 C C . PHE A 1 146 ? 18.588 1.962 -12.969 1.00 69.75 146 PHE A C 1
ATOM 1107 O O . PHE A 1 146 ? 17.696 1.460 -12.290 1.00 69.75 146 PHE A O 1
ATOM 1114 N N . PRO A 1 147 ? 18.540 1.857 -14.314 1.00 72.94 147 PRO A N 1
ATOM 1115 C CA . PRO A 1 147 ? 17.464 1.165 -15.024 1.00 72.94 147 PRO A CA 1
ATOM 1116 C C . PRO A 1 147 ? 17.337 -0.319 -14.649 1.00 72.94 147 PRO A C 1
ATOM 1118 O O . PRO A 1 147 ? 16.222 -0.801 -14.443 1.00 72.94 147 PRO A O 1
ATOM 1121 N N . VAL A 1 148 ? 18.456 -1.046 -14.510 1.00 69.88 148 VAL A N 1
ATOM 1122 C CA . VAL A 1 148 ? 18.452 -2.463 -14.093 1.00 69.88 148 VAL A CA 1
ATOM 1123 C C . VAL A 1 148 ? 18.025 -2.603 -12.641 1.00 69.88 148 VAL A C 1
ATOM 1125 O O . VAL A 1 148 ? 17.216 -3.482 -12.332 1.00 69.88 148 VAL A O 1
ATOM 1128 N N . GLN A 1 149 ? 18.501 -1.716 -11.766 1.00 70.12 149 GLN A N 1
ATOM 1129 C CA . GLN A 1 149 ? 18.055 -1.669 -10.375 1.00 70.12 149 GLN A CA 1
ATOM 1130 C C . GLN A 1 149 ? 16.549 -1.404 -10.289 1.00 70.12 149 GLN A C 1
ATOM 1132 O O . GLN A 1 149 ? 15.833 -2.196 -9.682 1.00 70.12 149 GLN A O 1
ATOM 1137 N N . ILE A 1 150 ? 16.040 -0.373 -10.968 1.00 70.69 150 ILE A N 1
ATOM 1138 C CA . ILE A 1 150 ? 14.614 -0.023 -11.002 1.00 70.69 150 ILE A CA 1
ATOM 1139 C C . ILE A 1 150 ? 13.780 -1.219 -11.481 1.00 70.69 150 ILE A C 1
ATOM 1141 O O . ILE A 1 150 ? 12.803 -1.587 -10.830 1.00 70.69 150 ILE A O 1
ATOM 1145 N N . LEU A 1 151 ? 14.168 -1.879 -12.577 1.00 68.94 151 LEU A N 1
ATOM 1146 C CA . LEU A 1 151 ? 13.469 -3.067 -13.084 1.00 68.94 151 LEU A CA 1
ATOM 1147 C C . LEU A 1 151 ? 13.477 -4.232 -12.086 1.00 68.94 151 LEU A C 1
ATOM 1149 O O . LEU A 1 151 ? 12.464 -4.918 -11.934 1.00 68.94 151 LEU A O 1
ATOM 1153 N N . ALA A 1 152 ? 14.598 -4.466 -11.405 1.00 68.00 152 ALA A N 1
ATOM 1154 C CA . ALA A 1 152 ? 14.712 -5.513 -10.397 1.00 68.00 152 ALA A CA 1
ATOM 1155 C C . ALA A 1 152 ? 13.838 -5.225 -9.171 1.00 68.00 152 ALA A C 1
ATOM 1157 O O . ALA A 1 152 ? 13.120 -6.114 -8.710 1.00 68.00 152 ALA A O 1
ATOM 1158 N N . MET A 1 153 ? 13.835 -3.976 -8.698 1.00 70.12 153 MET A N 1
ATOM 1159 C CA . MET A 1 153 ? 12.986 -3.521 -7.598 1.00 70.12 153 MET A CA 1
ATOM 1160 C C . MET A 1 153 ? 11.508 -3.714 -7.942 1.00 70.12 153 MET A C 1
ATOM 1162 O O . MET A 1 153 ? 10.774 -4.319 -7.163 1.00 70.12 153 MET A O 1
ATOM 1166 N N . LYS A 1 154 ? 11.091 -3.309 -9.151 1.00 70.00 154 LYS A N 1
ATOM 1167 C CA . LYS A 1 154 ? 9.718 -3.479 -9.655 1.00 70.00 154 LYS A CA 1
ATOM 1168 C C . LYS A 1 154 ? 9.257 -4.948 -9.673 1.00 70.00 154 LYS A C 1
ATOM 1170 O O . LYS A 1 154 ? 8.082 -5.214 -9.440 1.00 70.00 154 LYS A O 1
ATOM 1175 N N . ARG A 1 155 ? 10.159 -5.914 -9.899 1.00 67.25 155 ARG A N 1
ATOM 1176 C CA . ARG A 1 155 ? 9.839 -7.360 -9.943 1.00 67.25 155 ARG A CA 1
ATOM 1177 C C . ARG A 1 155 ? 9.693 -8.033 -8.574 1.00 67.25 155 ARG A C 1
ATOM 1179 O O . ARG A 1 155 ? 9.108 -9.108 -8.513 1.00 67.25 155 ARG A O 1
ATOM 1186 N N . GLN A 1 156 ? 10.229 -7.451 -7.502 1.00 71.38 156 GLN A N 1
ATOM 1187 C CA . GLN A 1 156 ? 10.141 -8.015 -6.143 1.00 71.38 156 GLN A CA 1
ATOM 1188 C C . GLN A 1 156 ? 8.879 -7.575 -5.390 1.00 71.38 156 GLN A C 1
ATOM 1190 O O . GLN A 1 156 ? 8.607 -8.047 -4.288 1.00 71.38 156 GLN A O 1
ATOM 1195 N N . VAL A 1 157 ? 8.104 -6.658 -5.968 1.00 68.12 157 VAL A N 1
ATOM 1196 C CA . VAL A 1 157 ? 6.864 -6.179 -5.366 1.00 68.12 157 VAL A CA 1
ATOM 1197 C C . VAL A 1 157 ? 5.761 -7.210 -5.577 1.00 68.12 157 VAL A C 1
ATOM 1199 O O . VAL A 1 157 ? 5.545 -7.689 -6.690 1.00 68.12 157 VAL A O 1
ATOM 1202 N N . ASN A 1 158 ? 5.004 -7.510 -4.522 1.00 65.56 158 ASN A N 1
ATOM 1203 C CA . ASN A 1 158 ? 3.748 -8.228 -4.681 1.00 65.56 158 ASN A CA 1
ATOM 1204 C C . ASN A 1 158 ? 2.699 -7.279 -5.287 1.00 65.56 158 ASN A C 1
ATOM 1206 O O . ASN A 1 158 ? 2.084 -6.478 -4.587 1.00 65.56 158 ASN A O 1
ATOM 1210 N N . MET A 1 159 ? 2.566 -7.332 -6.614 1.00 64.06 159 MET A N 1
ATOM 1211 C CA . MET A 1 159 ? 1.778 -6.387 -7.418 1.00 64.06 159 MET A CA 1
ATOM 1212 C C . MET A 1 159 ? 0.267 -6.638 -7.386 1.00 64.06 159 MET A C 1
ATOM 1214 O O . MET A 1 159 ? -0.508 -5.803 -7.851 1.00 64.06 159 MET A O 1
ATOM 1218 N N . GLY A 1 160 ? -0.166 -7.767 -6.824 1.00 68.19 160 GLY A N 1
ATOM 1219 C CA . GLY A 1 160 ? -1.571 -8.025 -6.553 1.00 68.19 160 GLY A CA 1
ATOM 1220 C C . GLY A 1 160 ? -1.947 -9.494 -6.490 1.00 68.19 160 GLY A C 1
ATOM 1221 O O . GLY A 1 160 ? -1.171 -10.380 -6.833 1.00 68.19 160 GLY A O 1
ATOM 1222 N N . LYS A 1 161 ? -3.183 -9.738 -6.052 1.00 69.19 161 LYS A N 1
ATOM 1223 C CA . LYS A 1 161 ? -3.827 -11.052 -6.090 1.00 69.19 161 LYS A CA 1
ATOM 1224 C C . LYS A 1 161 ? -4.758 -11.097 -7.300 1.00 69.19 161 LYS A C 1
ATOM 1226 O O . LYS A 1 161 ? -5.648 -10.255 -7.427 1.00 69.19 161 LYS A O 1
ATOM 1231 N N . ALA A 1 162 ? -4.555 -12.061 -8.193 1.00 68.69 162 ALA A N 1
ATOM 1232 C CA . ALA A 1 162 ? -5.472 -12.303 -9.298 1.00 68.69 162 ALA A CA 1
ATOM 1233 C C . ALA A 1 162 ? -6.569 -13.273 -8.844 1.00 68.69 162 ALA A C 1
ATOM 1235 O O . ALA A 1 162 ? -6.278 -14.404 -8.465 1.00 68.69 162 ALA A O 1
ATOM 1236 N N . LEU A 1 163 ? -7.831 -12.840 -8.902 1.00 71.56 163 LEU A N 1
ATOM 1237 C CA . LEU A 1 163 ? -8.971 -13.750 -8.811 1.00 71.56 163 LEU A CA 1
ATOM 1238 C C . LEU A 1 163 ? -9.220 -14.316 -10.205 1.00 71.56 163 LEU A C 1
ATOM 1240 O O . LEU A 1 163 ? -9.666 -13.602 -11.105 1.00 71.56 163 LEU A O 1
ATOM 1244 N N . VAL A 1 164 ? -8.881 -15.586 -10.386 1.00 77.62 164 VAL A N 1
ATOM 1245 C CA . VAL A 1 164 ? -8.962 -16.260 -11.678 1.00 77.62 164 VAL A CA 1
ATOM 1246 C C . VAL A 1 164 ? -10.195 -17.152 -11.698 1.00 77.62 164 VAL A C 1
ATOM 1248 O O . VAL A 1 164 ? -10.386 -17.977 -10.812 1.00 77.62 164 VAL A O 1
ATOM 1251 N N . ASN A 1 165 ? -11.036 -17.001 -12.722 1.00 83.50 165 ASN A N 1
ATOM 1252 C CA . ASN A 1 165 ? -12.058 -17.998 -13.013 1.00 83.50 165 ASN A CA 1
ATOM 1253 C C . ASN A 1 165 ? -11.413 -19.116 -13.835 1.00 83.50 165 ASN A C 1
ATOM 1255 O O . ASN A 1 165 ? -11.143 -18.943 -15.025 1.00 83.50 165 ASN A O 1
ATOM 1259 N N . GLU A 1 166 ? -11.166 -20.252 -13.195 1.00 87.62 166 GLU A N 1
ATOM 1260 C CA . GLU A 1 166 ? -10.497 -21.404 -13.805 1.00 87.62 166 GLU A CA 1
ATOM 1261 C C . GLU A 1 166 ? -11.240 -21.949 -15.034 1.00 87.62 166 GLU A C 1
ATOM 1263 O O . GLU A 1 166 ? -10.609 -22.463 -15.952 1.00 87.62 166 GLU A O 1
ATOM 1268 N N . LYS A 1 167 ? -12.566 -21.757 -15.118 1.00 89.81 167 LYS A N 1
ATOM 1269 C CA . LYS A 1 167 ? -13.376 -22.216 -16.259 1.00 89.81 167 LYS A CA 1
ATOM 1270 C C . LYS A 1 167 ? -13.181 -21.375 -17.518 1.00 89.81 167 LYS A C 1
ATOM 1272 O O . LYS A 1 167 ? -13.438 -21.862 -18.612 1.00 89.81 167 LYS A O 1
ATOM 1277 N N . THR A 1 168 ? -12.783 -20.109 -17.380 1.00 85.81 168 THR A N 1
ATOM 1278 C CA . THR A 1 168 ? -12.683 -19.164 -18.509 1.00 85.81 168 THR A CA 1
ATOM 1279 C C . THR A 1 168 ? -11.271 -18.640 -18.738 1.00 85.81 168 THR A C 1
ATOM 1281 O O . THR A 1 168 ? 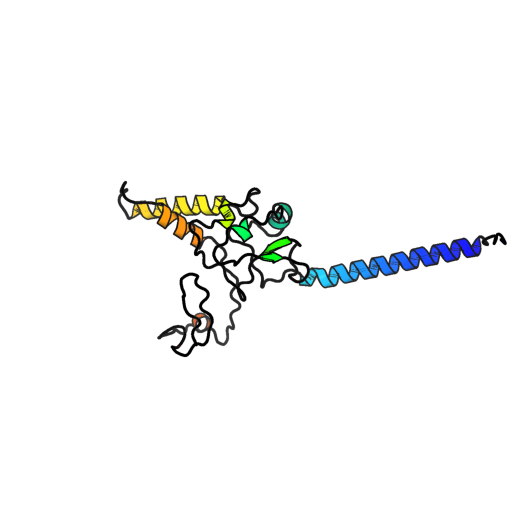-10.998 -18.051 -19.781 1.00 85.81 168 THR A O 1
ATOM 1284 N N . CYS A 1 169 ? -10.365 -18.798 -17.773 1.00 82.88 169 CYS A N 1
ATOM 1285 C CA . CYS A 1 169 ? -9.001 -18.312 -17.899 1.00 82.88 169 CYS A CA 1
ATOM 1286 C C . CYS A 1 169 ? -8.234 -19.143 -18.927 1.00 82.88 169 CYS A C 1
ATOM 1288 O O . CYS A 1 169 ? -7.861 -20.282 -18.665 1.00 82.88 169 CYS A O 1
ATOM 1290 N N . LEU A 1 170 ? -7.953 -18.546 -20.086 1.00 85.31 170 LEU A N 1
ATOM 1291 C CA . LEU A 1 170 ? -7.225 -19.209 -21.170 1.00 85.31 170 LEU A CA 1
ATOM 1292 C C . LEU A 1 170 ? -5.881 -19.782 -20.700 1.00 85.31 170 LEU A C 1
ATOM 1294 O O . LEU A 1 170 ? -5.556 -20.908 -21.057 1.00 85.31 170 LEU A O 1
ATOM 1298 N N . ALA A 1 171 ? -5.163 -19.062 -19.831 1.00 83.12 171 ALA A N 1
ATOM 1299 C CA . ALA A 1 171 ? -3.901 -19.530 -19.265 1.00 83.12 171 ALA A CA 1
ATOM 1300 C C . ALA A 1 171 ? -4.069 -20.789 -18.395 1.00 83.12 171 ALA A C 1
ATOM 1302 O O . ALA A 1 171 ? -3.297 -21.729 -18.551 1.00 83.12 171 ALA A O 1
ATOM 1303 N N . VAL A 1 172 ? -5.097 -20.844 -17.534 1.00 86.94 172 VAL A N 1
ATOM 1304 C CA . VAL A 1 172 ? -5.409 -22.043 -16.725 1.00 86.94 172 VAL A CA 1
ATOM 1305 C C . VAL A 1 172 ? -5.817 -23.213 -17.619 1.00 86.94 172 VAL A C 1
ATOM 1307 O O . VAL A 1 172 ? -5.414 -24.345 -17.384 1.00 86.94 172 VAL A O 1
ATOM 1310 N N . LEU A 1 173 ? -6.561 -22.936 -18.690 1.00 89.06 173 LEU A N 1
ATOM 1311 C CA . LEU A 1 173 ? -6.987 -23.938 -19.668 1.00 89.06 173 LEU A CA 1
ATOM 1312 C C . LEU A 1 173 ? -5.865 -24.383 -20.627 1.00 89.06 173 LEU A C 1
ATOM 1314 O O . LEU A 1 173 ? -6.135 -25.165 -21.538 1.00 89.06 173 LEU A O 1
ATOM 1318 N N . GLY A 1 174 ? -4.641 -23.855 -20.494 1.00 90.50 174 GLY A N 1
ATOM 1319 C CA . GLY A 1 174 ? -3.522 -24.134 -21.403 1.00 90.50 174 GLY A CA 1
ATOM 1320 C C . GLY A 1 174 ? -3.721 -23.602 -22.829 1.00 90.50 174 GLY A C 1
ATOM 1321 O O . GLY A 1 174 ? -3.025 -24.014 -23.755 1.00 90.50 174 GLY A O 1
ATOM 1322 N N . LYS A 1 175 ? -4.681 -22.697 -23.035 1.00 86.50 175 LYS A N 1
ATOM 1323 C CA . LYS A 1 175 ? -5.011 -22.114 -24.338 1.00 86.50 175 LYS A CA 1
ATOM 1324 C C . LYS A 1 175 ? -4.252 -20.802 -24.532 1.00 86.50 175 LYS A C 1
ATOM 1326 O O . LYS A 1 175 ? -4.262 -19.923 -23.673 1.00 86.50 175 LYS A O 1
ATOM 1331 N N . GLY A 1 176 ? -3.619 -20.647 -25.692 1.00 79.19 176 GLY A N 1
ATOM 1332 C CA . GLY A 1 176 ? -3.011 -19.379 -26.098 1.00 79.19 176 GLY A CA 1
ATOM 1333 C C . GLY A 1 176 ? -4.056 -18.339 -26.515 1.00 79.19 176 GLY A C 1
ATOM 1334 O O . GLY A 1 176 ? -5.166 -18.681 -26.922 1.00 79.19 176 GLY A O 1
ATOM 1335 N N . PHE A 1 177 ? -3.683 -17.061 -26.459 1.00 81.62 177 PHE A N 1
ATOM 1336 C CA . PHE A 1 177 ? -4.459 -15.956 -27.024 1.00 81.62 177 PHE A CA 1
ATOM 1337 C C . PHE A 1 177 ? -3.720 -15.373 -28.236 1.00 81.62 177 PHE A C 1
ATOM 1339 O O . PHE A 1 177 ? -2.509 -15.161 -28.176 1.00 81.62 177 PHE A O 1
ATOM 1346 N N . LYS A 1 178 ? -4.439 -15.106 -29.332 1.00 79.19 178 LYS A N 1
ATOM 1347 C CA . LYS A 1 178 ? -3.924 -14.395 -30.513 1.00 79.19 178 LYS A CA 1
ATOM 1348 C C . LYS A 1 178 ? -4.800 -13.172 -30.779 1.00 79.19 178 LYS A C 1
ATOM 1350 O O . LYS A 1 178 ? -6.021 -13.282 -30.751 1.00 79.19 178 LYS A O 1
ATOM 1355 N N . GLY A 1 179 ? -4.175 -12.032 -31.069 1.00 76.12 179 GLY A N 1
ATOM 1356 C CA . GLY A 1 179 ? -4.859 -10.768 -31.350 1.00 76.12 179 GLY A CA 1
ATOM 1357 C C . GLY A 1 179 ? -4.547 -9.678 -30.326 1.00 76.12 179 GLY A C 1
ATOM 1358 O O . GLY A 1 179 ? -3.620 -9.797 -29.526 1.00 76.12 179 GLY A O 1
ATOM 1359 N N . ILE A 1 180 ? -5.314 -8.588 -30.366 1.00 71.31 180 ILE A N 1
ATOM 1360 C CA . ILE A 1 180 ? -5.159 -7.467 -29.433 1.00 71.31 180 ILE A CA 1
ATOM 1361 C C . ILE A 1 180 ? -5.897 -7.830 -28.132 1.00 71.31 180 ILE A C 1
ATOM 1363 O O . ILE A 1 180 ? -7.080 -8.161 -28.211 1.00 71.31 180 ILE A O 1
ATOM 1367 N N . PRO A 1 181 ? -5.265 -7.746 -26.939 1.00 66.88 181 PRO A N 1
ATOM 1368 C CA . PRO A 1 181 ? -5.865 -8.153 -25.657 1.00 66.88 181 PRO A CA 1
ATOM 1369 C C . PRO A 1 181 ? -7.220 -7.509 -25.346 1.00 66.88 181 PRO A C 1
ATOM 1371 O O . PRO A 1 181 ? -7.998 -8.030 -24.552 1.00 66.88 181 PRO A O 1
ATOM 1374 N N . ARG A 1 182 ? -7.491 -6.352 -25.952 1.00 67.38 182 ARG A N 1
ATOM 1375 C CA . ARG A 1 182 ? -8.787 -5.682 -25.940 1.00 67.38 182 ARG A CA 1
ATOM 1376 C C . ARG A 1 182 ? -9.096 -5.249 -27.372 1.00 67.38 182 ARG A C 1
ATOM 1378 O O . ARG A 1 182 ? -8.234 -4.649 -28.012 1.00 67.38 182 ARG A O 1
ATOM 1385 N N . GLY A 1 183 ? -10.292 -5.559 -27.873 1.00 68.38 183 GLY A N 1
ATOM 1386 C CA . GLY A 1 183 ? -10.732 -5.125 -29.203 1.00 68.38 183 GLY A CA 1
ATOM 1387 C C . GLY A 1 183 ? -10.730 -3.599 -29.344 1.00 68.38 183 GLY A C 1
ATOM 1388 O O . GLY A 1 183 ? -10.676 -2.874 -28.345 1.00 68.38 183 GLY A O 1
ATOM 1389 N N . LYS A 1 184 ? -10.794 -3.096 -30.583 1.00 70.94 184 LYS A N 1
ATOM 1390 C CA . LYS A 1 184 ? -10.878 -1.645 -30.840 1.00 70.94 184 LYS A CA 1
ATOM 1391 C C . LYS A 1 184 ? -12.097 -1.015 -30.148 1.00 70.94 184 LYS A C 1
ATOM 1393 O O . LYS A 1 184 ? -11.980 0.101 -29.659 1.00 70.94 184 LYS A O 1
ATOM 1398 N N . ASP A 1 185 ? -13.163 -1.795 -29.976 1.00 73.94 185 ASP A N 1
ATOM 1399 C CA . ASP A 1 185 ? -14.442 -1.393 -29.375 1.00 73.94 185 ASP A CA 1
ATOM 1400 C C . ASP A 1 185 ? -14.470 -1.486 -27.834 1.00 73.94 185 ASP A C 1
ATOM 1402 O O . ASP A 1 185 ? -15.528 -1.398 -27.209 1.00 73.94 185 ASP A O 1
ATOM 1406 N N . PHE A 1 186 ? -13.323 -1.716 -27.181 1.00 70.69 186 PHE A N 1
ATOM 1407 C CA . PHE A 1 186 ? -13.267 -1.815 -25.722 1.00 70.69 186 PHE A CA 1
ATOM 1408 C C . PHE A 1 186 ? -13.495 -0.450 -25.055 1.00 70.69 186 PHE A C 1
ATOM 1410 O O . PHE A 1 186 ? -12.573 0.363 -24.938 1.00 70.69 186 PHE A O 1
ATOM 1417 N N . LYS A 1 187 ? -14.715 -0.254 -24.543 1.00 65.94 187 LYS A N 1
ATOM 1418 C CA . LYS A 1 187 ? -15.143 0.899 -23.737 1.00 65.94 187 LYS A CA 1
ATOM 1419 C C . LYS A 1 187 ? -14.619 0.810 -22.305 1.00 65.94 187 LYS A C 1
ATOM 1421 O O . LYS A 1 187 ? -15.352 0.487 -21.373 1.00 65.94 187 LYS A O 1
ATOM 1426 N N . GLY A 1 188 ? -13.324 1.039 -22.121 1.00 65.56 188 GLY A N 1
ATOM 1427 C CA . GLY A 1 188 ? -12.724 1.096 -20.791 1.00 65.56 188 GLY A CA 1
ATOM 1428 C C . GLY A 1 188 ? -11.840 2.314 -20.597 1.00 65.56 188 GLY A C 1
ATOM 1429 O O . GLY A 1 188 ? -11.242 2.830 -21.536 1.00 65.56 188 GLY A O 1
ATOM 1430 N N . VAL A 1 189 ? -11.737 2.745 -19.343 1.00 61.31 189 VAL A N 1
ATOM 1431 C CA . VAL A 1 189 ? -10.910 3.885 -18.938 1.00 61.31 189 VAL A CA 1
ATOM 1432 C C . VAL A 1 189 ? -9.433 3.503 -19.039 1.00 61.31 189 VAL A C 1
ATOM 1434 O O . VAL A 1 189 ? -9.005 2.503 -18.449 1.00 61.31 189 VAL A O 1
ATOM 1437 N N . ASN A 1 190 ? -8.647 4.285 -19.783 1.00 61.19 190 ASN A N 1
ATOM 1438 C CA . ASN A 1 190 ? -7.195 4.177 -19.735 1.00 61.19 190 ASN A CA 1
ATOM 1439 C C . ASN A 1 190 ? -6.714 4.727 -18.387 1.00 61.19 190 ASN A C 1
ATOM 1441 O O . ASN A 1 190 ? -7.050 5.846 -18.017 1.00 61.19 190 ASN A O 1
ATOM 1445 N N . ARG A 1 191 ? -5.992 3.909 -17.619 1.00 59.56 191 ARG A N 1
ATOM 1446 C CA . ARG A 1 191 ? -5.530 4.264 -16.266 1.00 59.56 191 ARG A CA 1
ATOM 1447 C C . ARG A 1 191 ? -4.058 4.675 -16.219 1.00 59.56 191 ARG A C 1
ATOM 1449 O O . ARG A 1 191 ? -3.577 5.020 -15.146 1.00 59.56 191 ARG A O 1
ATOM 1456 N N . SER A 1 192 ? -3.361 4.616 -17.356 1.00 52.06 192 SER A N 1
ATOM 14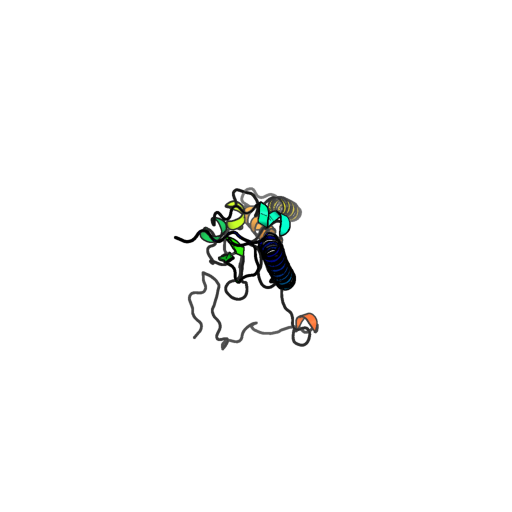57 C CA . SER A 1 192 ? -1.977 5.072 -17.469 1.00 52.06 192 SER A CA 1
ATOM 1458 C C . SER A 1 192 ? -1.924 6.605 -17.473 1.00 52.06 192 SER A C 1
ATOM 1460 O O . SER A 1 192 ? -2.716 7.217 -18.194 1.00 52.06 192 SER A O 1
ATOM 1462 N N . PRO A 1 193 ? -0.999 7.233 -16.726 1.00 47.25 193 PRO A N 1
ATOM 1463 C CA . PRO A 1 193 ? -0.882 8.691 -16.639 1.00 47.25 193 PRO A CA 1
ATOM 1464 C C . PRO A 1 193 ? -0.525 9.381 -17.968 1.00 47.25 193 PRO A C 1
ATOM 1466 O O . PRO A 1 193 ? -0.763 10.574 -18.089 1.00 47.25 193 PRO A O 1
ATOM 1469 N N . TYR A 1 194 ? -0.017 8.646 -18.966 1.00 52.53 194 TYR A N 1
ATOM 1470 C CA . TYR A 1 194 ? 0.270 9.152 -20.324 1.00 52.53 194 TYR A CA 1
ATOM 1471 C C . TYR A 1 194 ? -0.786 8.733 -21.362 1.00 52.53 194 TYR A C 1
ATOM 1473 O O . TYR A 1 194 ? -0.563 8.783 -22.570 1.00 52.53 194 TYR A O 1
ATOM 1481 N N . GLY A 1 195 ? -1.925 8.223 -20.898 1.00 48.09 195 GLY A N 1
ATOM 1482 C CA . GLY A 1 195 ? -3.038 7.819 -21.739 1.00 48.09 195 GLY A CA 1
ATOM 1483 C C . GLY A 1 195 ? -4.059 8.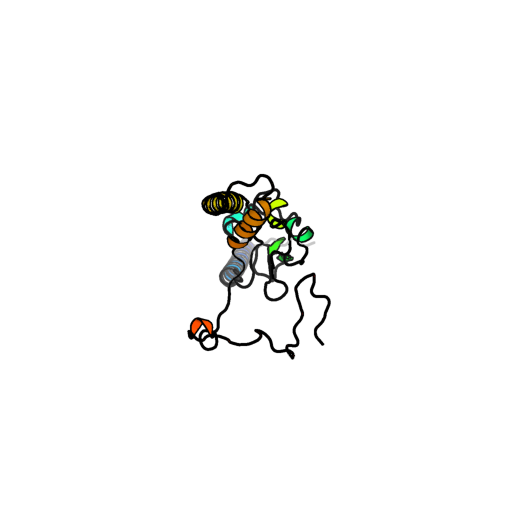936 -21.879 1.00 48.09 195 GLY A C 1
ATOM 1484 O O . GLY A 1 195 ? -5.139 8.806 -21.312 1.00 48.09 195 GLY A O 1
ATOM 1485 N N . ASP A 1 196 ? -3.742 9.989 -22.632 1.00 42.75 196 ASP A N 1
ATOM 1486 C CA . ASP A 1 196 ? -4.624 11.139 -22.907 1.00 42.75 196 ASP A CA 1
ATOM 1487 C C . ASP A 1 196 ? -5.838 10.777 -23.784 1.00 42.75 196 ASP A C 1
ATOM 1489 O O . ASP A 1 196 ? -6.075 11.343 -24.847 1.00 42.75 196 ASP A O 1
ATOM 1493 N N . SER A 1 197 ? -6.633 9.789 -23.387 1.00 46.06 197 SER A N 1
ATOM 1494 C CA . SER A 1 197 ? -7.948 9.587 -23.987 1.00 46.06 197 SER A CA 1
ATOM 1495 C C . SER A 1 197 ? -8.888 8.819 -23.058 1.00 46.06 197 SER A C 1
ATOM 1497 O O . SER A 1 197 ? -8.619 7.660 -22.714 1.00 46.06 197 SER A O 1
ATOM 1499 N N . PRO A 1 198 ? -10.062 9.386 -22.717 1.00 41.06 198 PRO A N 1
ATOM 1500 C CA . PRO A 1 198 ? -11.229 8.542 -22.559 1.00 41.06 198 PRO A CA 1
ATOM 1501 C C . PRO A 1 198 ? -11.458 7.888 -23.924 1.00 41.06 198 PRO A C 1
ATOM 1503 O O . PRO A 1 198 ? -11.656 8.578 -24.923 1.00 41.06 198 PRO A O 1
ATOM 1506 N N . LYS A 1 199 ? -11.383 6.558 -24.006 1.00 41.97 199 LYS A N 1
ATOM 1507 C CA . LYS A 1 199 ? -11.945 5.889 -25.179 1.00 41.97 199 LYS A CA 1
ATOM 1508 C C . LYS A 1 199 ? -13.460 6.073 -25.111 1.00 41.97 199 LYS A C 1
ATOM 1510 O O . LYS A 1 199 ? -14.084 5.550 -24.185 1.00 41.97 199 LYS A O 1
ATOM 1515 N N . ALA A 1 200 ? -13.985 6.875 -26.037 1.00 38.38 200 ALA A N 1
ATOM 1516 C CA . ALA A 1 200 ? -15.401 6.913 -26.394 1.00 38.38 200 ALA A CA 1
ATOM 1517 C C . ALA A 1 200 ? -15.893 5.514 -26.812 1.00 38.38 200 ALA A C 1
ATOM 1519 O O . ALA A 1 200 ? -15.064 4.747 -27.358 1.00 38.38 200 ALA A O 1
#

Foldseek 3Di:
DDDDPQDPVNVVVVVVVVVVVVVVVVVVVVVVCVVLLVVQPPQQKAAAWQADDLVVLLVLDPLPCQLQVPQPLNQKDADPPPNSHRGSHIIGRVVVAFCPLPDQPSVSCVRRPRCSRPCPVLVVQLVVQVVVVCVVDPDDPPDDSSVSSRVSSVVVTPRGDDDDDCVPPCVNVVHDDDDDPDDPPDQDDDSDPPPPDNPD

Sequence (200 aa):
MAKQELNRRQFLKSGAIAVGAMAAVGAGVGYLQKVTAENRINEKFLRPPGAIREKDFIYACIKCGLCIQICPVRAIKFAGIKEGLAYGTPYIDSRSQACDLSCDSIQCVETCPTAALYFVPFKTAGEKAIAKYDKTHKPDASYNPFPVQILAMKRQVNMGKALVNEKTCLAVLGKGFKGIPRGKDFKGVNRSPYGDSPKA

InterPro domains:
  IPR006311 Twin-arginine translocation pathway, signal sequence [PS51318] (1-37)
  IPR017896 4Fe-4S ferredoxin-type, iron-sulphur binding domain [PF12838] (61-116)
  IPR017896 4Fe-4S ferredoxin-type, iron-sulphur binding domain [PS51379] (51-81)
  IPR017896 4Fe-4S ferredoxin-type, iron-sulphur binding domain [PS51379] (88-122)
  IPR017900 4Fe-4S ferredoxin, iron-sulphur binding, conserved site [PS00198] (61-72)
  IPR019546 Twin-arginine translocation pathway, signal sequence, bacterial/archaeal [TIGR01409] (6-26)

Organism: NCBI:txid652676

Radius of gyration: 27.09 Å; Cα contacts (8 Å, |Δi|>4): 203; chains: 1; bounding box: 70×40×84 Å

Secondary structure (DSSP, 8-state):
-------HHHHHHHHHHHHHHHHHHHHHHHHHHHHHHTT---TT-BPPTTB--HHHHHHH-----HHHHT-TT--EEE--STTSSPTT-EEE-TTTS-----STT-HHHHT-TTSSB--HHHHHHHHHHHHHHTTTS---TT--SHHHHHHHHHHTS--------TTT-TTTTT----S-SS-TT---B--STT---B--

Mean predicted aligned error: 13.32 Å

pLDDT: mean 78.82, std 13.77, range [38.38, 96.88]